Protein AF-A0A7V1JE74-F1 (afdb_monomer)

Secondary structure (DSSP, 8-state):
-EEETTT--EESS--SB-TTT--BT-EEEP-SSSS-TTS--------------TTTGGGSPP--EE--S-HHHHHHTTSSEETT-EEEEEE-TTSSHHHHHHHHHHHHHHTT--EEEEESSS-HHHHHHHHHHTT---TTEEEEE--BHHHHHHHHHHH--SEEEEE-GGG-B-TT--SPTT-HHHHHHHHHHHHHHHHHTT-EEEEEEEPPTT--SSSGGGTTTTSSEEEEEEE-SSTT-EEEEEEEESSS--

Mean predicted aligned error: 12.61 Å

Sequence (254 aa):
MYKCNNCGAISIKWVGKCPECLNYNTMGEIAGEEELSNVIKFKRKSPDISPVTIADSKDLNPLSRIKTGIKEFDLSVGSGLVKGQSVLIGGEPGVGKSTLMLQIADRVAACGLKILYISTEESLVQIILRAKRLNLSSKTLFFQSLNEINEILYFIENGGYDFIIIDSIQRITVSGSESAYGSVNRLREIAHEITSACIKKNCGAFFVCHVNKEGGIAGPKTLEHIVDTVLYFDSGKRDSYRILRCYKNRFGST

Radius of gyration: 26.36 Å; Cα contacts (8 Å, |Δi|>4): 451; chains: 1; bounding box: 46×70×69 Å

Solvent-accessible surface area (backbone atoms only — not comparable to full-atom values): 14609 Å² total; per-residue (Å²): 80,26,33,25,79,83,78,63,55,76,35,88,62,90,54,70,47,42,91,86,78,67,44,66,80,37,59,42,79,48,82,87,82,85,86,77,84,78,72,77,80,74,76,71,76,67,79,83,78,73,88,78,51,84,89,70,42,81,82,61,77,76,86,66,62,47,69,47,83,45,67,71,57,21,48,50,52,32,66,13,48,47,72,36,41,33,36,36,42,24,27,50,78,87,64,43,66,70,60,53,49,54,52,50,46,32,35,38,13,64,74,74,36,36,31,40,42,33,23,36,79,52,54,54,68,59,53,51,53,52,39,54,74,69,65,59,78,36,90,37,50,43,78,44,56,54,36,46,49,70,63,53,48,48,47,60,75,71,59,75,37,43,31,39,34,33,44,35,57,69,54,56,42,64,90,94,59,92,69,70,87,56,40,49,68,56,53,38,52,54,52,49,52,54,50,53,54,24,44,79,59,51,11,17,42,36,37,32,33,51,42,56,98,77,83,64,69,60,34,45,76,69,41,53,83,78,37,46,28,32,34,38,39,41,71,40,101,51,95,87,46,72,44,80,42,49,74,38,37,77,67,37,75,100

pLDDT: mean 83.41, std 15.87, range [35.94, 98.56]

Structure (mmCIF, N/CA/C/O backbone):
data_AF-A0A7V1JE74-F1
#
_entry.id   AF-A0A7V1JE74-F1
#
loop_
_atom_site.group_PDB
_atom_site.id
_atom_site.type_symbol
_atom_site.label_atom_id
_atom_site.label_alt_id
_atom_site.label_comp_id
_atom_site.label_asym_id
_atom_site.label_entity_id
_atom_site.label_seq_id
_atom_site.pdbx_PDB_ins_code
_atom_site.Cartn_x
_atom_site.Cartn_y
_atom_site.Cartn_z
_atom_site.occupancy
_atom_site.B_iso_or_equiv
_atom_site.auth_seq_id
_atom_site.auth_comp_id
_atom_site.auth_asym_id
_atom_site.auth_atom_id
_atom_site.pdbx_PDB_model_num
ATOM 1 N N . MET A 1 1 ? 0.831 33.578 45.270 1.00 75.38 1 MET A N 1
ATOM 2 C CA . MET A 1 1 ? 1.301 34.114 43.963 1.00 75.38 1 MET A CA 1
ATOM 3 C C . MET A 1 1 ? 0.809 35.552 43.877 1.00 75.38 1 MET A C 1
ATOM 5 O O . MET A 1 1 ? -0.280 35.808 44.369 1.00 75.38 1 MET A O 1
ATOM 9 N N . TYR A 1 2 ? 1.574 36.495 43.331 1.00 79.12 2 TYR A N 1
ATOM 10 C CA . TYR A 1 2 ? 1.216 37.919 43.353 1.00 79.12 2 TYR A CA 1
ATOM 11 C C . TYR A 1 2 ? 0.811 38.393 41.965 1.00 79.12 2 TYR A C 1
ATOM 13 O O . TYR A 1 2 ? 1.528 38.117 41.007 1.00 79.12 2 TYR A O 1
ATOM 21 N N . LYS A 1 3 ? -0.297 39.125 41.854 1.00 82.94 3 LYS A N 1
ATOM 22 C CA . LYS A 1 3 ? -0.755 39.718 40.595 1.00 82.94 3 LYS A CA 1
ATOM 23 C C . LYS A 1 3 ? -0.820 41.229 40.708 1.00 82.94 3 LYS A C 1
ATOM 25 O O . LYS A 1 3 ? -1.285 41.773 41.705 1.00 82.94 3 LYS A O 1
ATOM 30 N N . CYS A 1 4 ? -0.352 41.913 39.672 1.00 80.31 4 CYS A N 1
ATOM 31 C CA . CYS A 1 4 ? -0.518 43.351 39.562 1.00 80.31 4 CYS A CA 1
ATOM 32 C C . CYS A 1 4 ? -1.993 43.675 39.295 1.00 80.31 4 CYS A C 1
ATOM 34 O O . CYS A 1 4 ? -2.527 43.286 38.257 1.00 80.31 4 CYS A O 1
ATOM 36 N N . ASN A 1 5 ? -2.629 44.450 40.171 1.00 81.75 5 ASN A N 1
ATOM 37 C CA . ASN A 1 5 ? -4.014 44.898 39.992 1.00 81.75 5 ASN A CA 1
ATOM 38 C C . ASN A 1 5 ? -4.192 45.839 38.788 1.00 81.75 5 ASN A C 1
ATOM 40 O O . ASN A 1 5 ? -5.308 46.017 38.318 1.00 81.75 5 ASN A O 1
ATOM 44 N N . ASN A 1 6 ? -3.105 46.433 38.281 1.00 79.88 6 ASN A N 1
ATOM 45 C CA . ASN A 1 6 ? -3.165 47.396 37.182 1.00 79.88 6 ASN A CA 1
ATOM 46 C C . ASN A 1 6 ? -2.982 46.765 35.792 1.00 79.88 6 ASN A C 1
ATOM 48 O O . ASN A 1 6 ? -3.624 47.189 34.842 1.00 79.88 6 ASN A O 1
ATOM 52 N N . CYS A 1 7 ? -2.088 45.780 35.651 1.00 79.75 7 CYS A N 1
ATOM 53 C CA . CYS A 1 7 ? -1.781 45.167 34.346 1.00 79.75 7 CYS A CA 1
ATOM 54 C C . CYS A 1 7 ? -1.960 43.646 34.298 1.00 79.75 7 CYS A C 1
ATOM 56 O O . CYS A 1 7 ? -1.874 43.053 33.231 1.00 79.75 7 CYS A O 1
ATOM 58 N N . GLY A 1 8 ? -2.213 42.996 35.435 1.00 76.19 8 GLY A N 1
ATOM 59 C CA . GLY A 1 8 ? -2.418 41.552 35.498 1.00 76.19 8 GLY A CA 1
ATOM 60 C C . GLY A 1 8 ? -1.146 40.700 35.499 1.00 76.19 8 GLY A C 1
ATOM 61 O O . GLY A 1 8 ? -1.276 39.481 35.587 1.00 76.19 8 GLY A O 1
ATOM 62 N N . ALA A 1 9 ? 0.045 41.310 35.468 1.00 77.75 9 ALA A N 1
ATOM 63 C CA . ALA A 1 9 ? 1.338 40.629 35.570 1.00 77.75 9 ALA A CA 1
ATOM 64 C C . ALA A 1 9 ? 1.422 39.735 36.813 1.00 77.75 9 ALA A C 1
ATOM 66 O O . ALA A 1 9 ? 1.046 40.175 37.903 1.00 77.75 9 ALA A O 1
ATOM 67 N N . ILE A 1 10 ? 1.953 38.516 36.676 1.00 80.50 10 ILE A N 1
ATOM 68 C CA . ILE A 1 10 ? 2.029 37.535 37.765 1.00 80.50 10 ILE A CA 1
ATOM 69 C C . ILE A 1 10 ? 3.488 37.303 38.183 1.00 80.50 10 ILE A C 1
ATOM 71 O O . ILE A 1 10 ? 4.347 37.036 37.349 1.00 80.50 10 ILE A O 1
ATOM 75 N N . SER A 1 11 ? 3.762 37.359 39.488 1.00 73.31 11 SER A N 1
ATOM 76 C CA . SER A 1 11 ? 5.065 37.059 40.089 1.00 73.31 11 SER A CA 1
ATOM 77 C C . SER A 1 11 ? 4.938 36.010 41.193 1.00 73.31 11 SER A C 1
ATOM 79 O O . SER A 1 11 ? 3.983 35.993 41.970 1.00 73.31 11 SER A O 1
ATOM 81 N N . ILE A 1 12 ? 5.933 35.130 41.294 1.00 77.94 12 ILE A N 1
ATOM 82 C CA . ILE A 1 12 ? 5.983 34.067 42.310 1.00 77.94 12 ILE A CA 1
ATOM 83 C C . ILE A 1 12 ? 6.434 34.628 43.673 1.00 77.94 12 ILE A C 1
ATOM 85 O O . ILE A 1 12 ? 6.079 34.081 44.712 1.00 77.94 12 ILE A O 1
ATOM 89 N N . LYS A 1 13 ? 7.161 35.753 43.683 1.00 75.75 13 LYS A N 1
ATOM 90 C CA . LYS A 1 13 ? 7.622 36.453 44.894 1.00 75.75 13 LYS A CA 1
ATOM 91 C C . LYS A 1 13 ? 7.108 37.891 44.912 1.00 75.75 13 LYS A C 1
ATOM 93 O O . LYS A 1 13 ? 6.943 38.497 43.850 1.00 75.75 13 LYS A O 1
ATOM 98 N N . TRP A 1 14 ? 6.858 38.434 46.101 1.00 75.12 14 TRP A N 1
ATOM 99 C CA . TRP A 1 14 ? 6.391 39.810 46.233 1.00 75.12 14 TRP A CA 1
ATOM 100 C C . TRP A 1 14 ? 7.482 40.782 45.784 1.00 75.12 14 TRP A C 1
ATOM 102 O O . TRP A 1 14 ? 8.651 40.629 46.138 1.00 75.12 14 TRP A O 1
ATOM 112 N N . VAL A 1 15 ? 7.087 41.782 45.003 1.00 77.38 15 VAL A N 1
ATOM 113 C CA . VAL A 1 15 ? 7.958 42.859 44.531 1.00 77.38 15 VAL A CA 1
ATOM 114 C C . VAL A 1 15 ? 7.218 44.182 44.704 1.00 77.38 15 VAL A C 1
ATOM 116 O O . VAL A 1 15 ? 6.063 44.304 44.303 1.00 77.38 15 VAL A O 1
ATOM 119 N N . GLY A 1 16 ? 7.869 45.183 45.303 1.00 76.19 16 GLY A N 1
ATOM 120 C CA . GLY A 1 16 ? 7.234 46.476 45.606 1.00 76.19 16 GLY A CA 1
ATOM 121 C C . GLY A 1 16 ? 6.875 47.320 44.374 1.00 76.19 16 GLY A C 1
ATOM 122 O O . GLY A 1 16 ? 6.061 48.239 44.466 1.00 76.19 16 GLY A O 1
ATOM 123 N N . LYS A 1 17 ? 7.451 46.992 43.209 1.00 83.25 17 LYS A N 1
ATOM 124 C CA . LYS A 1 17 ? 7.195 47.624 41.909 1.00 83.25 17 LYS A CA 1
ATOM 125 C C . LYS A 1 17 ? 6.901 46.545 40.871 1.00 83.25 17 LYS A C 1
ATOM 127 O O . LYS A 1 17 ? 7.670 45.593 40.749 1.00 83.25 17 LYS A O 1
ATOM 132 N N . CYS A 1 18 ? 5.814 46.698 40.117 1.00 80.38 18 CYS A N 1
ATOM 133 C CA . CYS A 1 18 ? 5.500 45.774 39.030 1.00 80.38 18 CYS A CA 1
ATOM 134 C C . CYS A 1 18 ? 6.553 45.898 37.906 1.00 80.38 18 CYS A C 1
ATOM 136 O O . CYS A 1 18 ? 6.802 47.018 37.454 1.00 80.38 18 CYS A O 1
ATOM 138 N N . PRO A 1 19 ? 7.161 44.795 37.427 1.00 76.19 19 PRO A N 1
ATOM 139 C CA . PRO A 1 19 ? 8.175 44.848 36.371 1.00 76.19 19 PRO A CA 1
ATOM 140 C C . PRO A 1 19 ? 7.603 45.221 34.996 1.00 76.19 19 PRO A C 1
ATOM 142 O O . PRO A 1 19 ? 8.355 45.667 34.138 1.00 76.19 19 PRO A O 1
ATOM 145 N N . GLU A 1 20 ? 6.292 45.063 34.792 1.00 80.88 20 GLU A N 1
ATOM 146 C CA . GLU A 1 20 ? 5.651 45.229 33.482 1.00 80.88 20 GLU A CA 1
ATOM 147 C C . GLU A 1 20 ? 5.018 46.619 33.315 1.00 80.88 20 GLU A C 1
ATOM 149 O O . GLU A 1 20 ? 5.237 47.283 32.308 1.00 80.88 20 GLU A O 1
ATOM 154 N N . CYS A 1 21 ? 4.300 47.119 34.330 1.00 83.44 21 CYS A N 1
ATOM 155 C CA . CYS A 1 21 ? 3.686 48.455 34.285 1.00 83.44 21 CYS A CA 1
ATOM 156 C C . CYS A 1 21 ? 4.417 49.523 35.111 1.00 83.44 21 CYS A C 1
ATOM 158 O O . CYS A 1 21 ? 3.976 50.667 35.148 1.00 83.44 21 CYS A O 1
ATOM 160 N N . LEU A 1 22 ? 5.509 49.161 35.795 1.00 81.88 22 LEU A N 1
ATOM 161 C CA . LEU A 1 22 ? 6.374 50.057 36.576 1.00 81.88 22 LEU A CA 1
ATOM 162 C C . LEU A 1 22 ? 5.693 50.813 37.736 1.00 81.88 22 LEU A C 1
ATOM 164 O O . LEU A 1 22 ? 6.335 51.653 38.366 1.00 81.88 22 LEU A O 1
ATOM 168 N N . ASN A 1 23 ? 4.446 50.489 38.085 1.00 78.31 23 ASN A N 1
ATOM 169 C CA . ASN A 1 23 ? 3.740 51.111 39.206 1.00 78.31 23 ASN A CA 1
ATOM 170 C C . ASN A 1 23 ? 4.089 50.458 40.553 1.00 78.31 23 ASN A C 1
ATOM 172 O O . ASN A 1 23 ? 4.204 49.232 40.667 1.00 78.31 23 ASN A O 1
ATOM 176 N N . TYR A 1 24 ? 4.214 51.292 41.585 1.00 80.62 24 TYR A N 1
ATOM 177 C CA . TYR A 1 24 ? 4.486 50.881 42.966 1.00 80.62 24 TYR A CA 1
ATOM 178 C C . TYR A 1 24 ? 3.204 50.441 43.685 1.00 80.62 24 TYR A C 1
ATOM 180 O O . TYR A 1 24 ? 2.124 50.934 43.373 1.00 80.62 24 TYR A O 1
ATOM 188 N N . ASN A 1 25 ? 3.321 49.521 44.649 1.00 74.62 25 ASN A N 1
ATOM 189 C CA . ASN A 1 25 ? 2.222 49.058 45.519 1.00 74.62 25 ASN A CA 1
ATOM 190 C C . ASN A 1 25 ? 0.990 48.482 44.790 1.00 74.62 25 ASN A C 1
ATOM 192 O O . ASN A 1 25 ? -0.109 48.459 45.336 1.00 74.62 25 ASN A O 1
ATOM 196 N N . THR A 1 26 ? 1.158 47.989 43.562 1.00 79.12 26 THR A N 1
ATOM 197 C CA . THR A 1 26 ? 0.059 47.404 42.771 1.00 79.12 26 THR A CA 1
ATOM 198 C C . THR A 1 26 ? -0.014 45.878 42.850 1.00 79.12 26 THR A C 1
ATOM 200 O O . THR A 1 26 ? -0.938 45.293 42.290 1.00 79.12 26 THR A O 1
ATOM 203 N N . MET A 1 27 ? 0.947 45.220 43.508 1.00 79.62 27 MET A N 1
ATOM 204 C CA . MET A 1 27 ? 1.026 43.759 43.601 1.00 79.62 27 MET A CA 1
ATOM 205 C C . MET A 1 27 ? 0.177 43.244 44.769 1.00 79.62 27 MET A C 1
ATOM 207 O O . MET A 1 27 ? 0.583 43.360 45.925 1.00 79.62 27 MET A O 1
ATOM 211 N N . GLY A 1 28 ? -0.984 42.669 44.454 1.00 78.06 28 GLY A N 1
ATOM 212 C CA . GLY A 1 28 ? -1.860 41.987 45.405 1.00 78.06 28 GLY A CA 1
ATOM 213 C C . GLY A 1 28 ? -1.558 40.491 45.475 1.00 78.06 28 GLY A C 1
ATOM 214 O O . GLY A 1 28 ? -1.177 39.874 44.478 1.00 78.06 28 GLY A O 1
ATOM 215 N N . GLU A 1 29 ? -1.701 39.898 46.656 1.00 76.94 29 GLU A N 1
ATOM 216 C CA . GLU A 1 29 ? -1.578 38.453 46.842 1.00 76.94 29 GLU A CA 1
ATOM 217 C C . GLU A 1 29 ? -2.860 37.755 46.384 1.00 76.94 29 GLU A C 1
ATOM 219 O O . GLU A 1 29 ? -3.954 38.106 46.818 1.00 76.94 29 GLU A O 1
ATOM 224 N N . ILE A 1 30 ? -2.729 36.774 45.492 1.00 74.06 30 ILE A N 1
ATOM 225 C CA . ILE A 1 30 ? -3.837 35.895 45.133 1.00 74.06 30 ILE A CA 1
ATOM 226 C C . ILE A 1 30 ? -3.732 34.653 46.014 1.00 74.06 30 ILE A C 1
ATOM 228 O O . ILE A 1 30 ? -2.757 33.895 45.905 1.00 74.06 30 ILE A O 1
ATOM 232 N N . ALA A 1 31 ? -4.742 34.455 46.863 1.00 56.12 31 ALA A N 1
ATOM 233 C CA . ALA A 1 31 ? -4.992 33.185 47.526 1.00 56.12 31 ALA A CA 1
ATOM 234 C C . ALA A 1 31 ? -5.375 32.159 46.451 1.00 56.12 31 ALA A C 1
ATOM 236 O O . ALA A 1 31 ? -6.363 32.321 45.734 1.00 56.12 31 ALA A O 1
ATOM 237 N N . GLY A 1 32 ? -4.533 31.144 46.273 1.00 56.09 32 GLY A N 1
ATOM 238 C CA . GLY A 1 32 ? -4.855 30.033 45.393 1.00 56.09 32 GLY A CA 1
ATOM 239 C C . GLY A 1 32 ? -5.961 29.209 46.031 1.00 56.09 32 GLY A C 1
ATOM 240 O O . GLY A 1 32 ? -5.741 28.702 47.121 1.00 56.09 32 GLY A O 1
ATOM 241 N N . GLU A 1 33 ? -7.118 29.121 45.370 1.00 48.78 33 GLU A N 1
ATOM 242 C CA . GLU A 1 33 ? -7.747 27.833 45.019 1.00 48.78 33 GLU A CA 1
ATOM 243 C C . GLU A 1 33 ? -9.107 27.941 44.300 1.00 48.78 33 GLU A C 1
ATOM 245 O O . GLU A 1 33 ? -9.520 26.948 43.713 1.00 48.78 33 GLU A O 1
ATOM 250 N N . GLU A 1 34 ? -9.778 29.097 44.198 1.00 41.56 34 GLU A N 1
ATOM 251 C CA . GLU A 1 34 ? -11.206 29.063 43.792 1.00 41.56 34 GLU A CA 1
ATOM 252 C C . GLU A 1 34 ? -11.612 29.657 42.426 1.00 41.56 34 GLU A C 1
ATOM 254 O O . GLU A 1 34 ? -12.758 29.484 42.019 1.00 41.56 34 GLU A O 1
ATOM 259 N N . GLU A 1 35 ? -10.714 30.235 41.617 1.00 36.88 35 GLU A N 1
ATOM 260 C CA . GLU A 1 35 ? -11.121 30.879 40.343 1.00 36.88 35 GLU A CA 1
ATOM 261 C C . GLU A 1 35 ? -10.448 30.330 39.071 1.00 36.88 35 GLU A C 1
ATOM 263 O O . GLU A 1 35 ? -10.089 31.070 38.156 1.00 36.88 35 GLU A O 1
ATOM 268 N N . LEU A 1 36 ? -10.312 29.005 38.958 1.00 37.56 36 LEU A N 1
ATOM 269 C CA . LEU A 1 36 ? -9.934 28.338 37.695 1.00 37.56 36 LEU A CA 1
ATOM 270 C C . LEU A 1 36 ? -11.075 27.538 37.044 1.00 37.56 36 LEU A C 1
ATOM 272 O O . LEU A 1 36 ? -10.845 26.722 36.151 1.00 37.56 36 LEU A O 1
ATOM 276 N N . SER A 1 37 ? -12.324 27.781 37.440 1.00 37.25 37 SER A N 1
ATOM 277 C CA . SER A 1 37 ? -13.481 27.023 36.945 1.00 37.25 37 SER A CA 1
ATOM 278 C C . SER A 1 37 ? -14.042 27.484 35.588 1.00 37.25 37 SER A C 1
ATOM 280 O O . SER A 1 3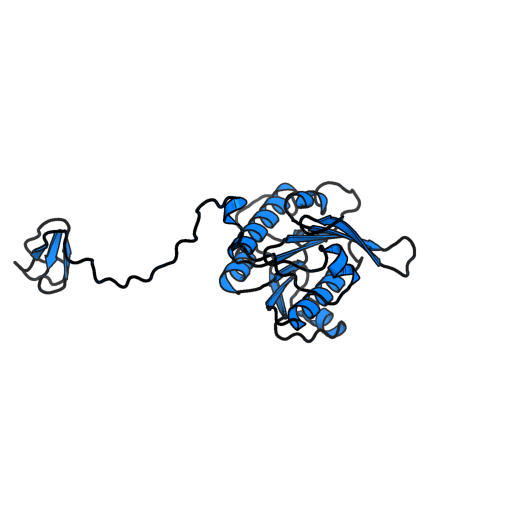7 ? -14.859 26.759 35.025 1.00 37.25 37 SER A O 1
ATOM 282 N N . ASN A 1 38 ? -13.566 28.588 34.992 1.00 36.31 38 ASN A N 1
ATOM 283 C CA . ASN A 1 38 ? -14.126 29.124 33.735 1.00 36.31 38 ASN A CA 1
ATOM 284 C C . ASN A 1 38 ? -13.163 29.226 32.538 1.00 36.31 38 ASN A C 1
ATOM 286 O O . ASN A 1 38 ? -13.491 29.854 31.529 1.00 36.31 38 ASN A O 1
ATOM 290 N N . VAL A 1 39 ? -12.016 28.540 32.563 1.00 41.16 39 VAL A N 1
ATOM 291 C CA . VAL A 1 39 ? -11.240 28.333 31.329 1.00 41.16 39 VAL A CA 1
ATOM 292 C C . VAL A 1 39 ? -11.879 27.193 30.541 1.00 41.16 39 VAL A C 1
ATOM 294 O O . VAL A 1 39 ? -11.699 26.023 30.862 1.00 41.16 39 VAL A O 1
ATOM 297 N N . ILE A 1 40 ? -12.683 27.576 29.546 1.00 40.50 40 ILE A N 1
ATOM 298 C CA . ILE A 1 40 ? -13.094 26.825 28.350 1.00 40.50 40 ILE A CA 1
ATOM 299 C C . ILE A 1 40 ? -12.663 25.349 28.402 1.00 40.50 40 ILE A C 1
ATOM 301 O O . ILE A 1 40 ? -11.591 24.969 27.926 1.00 40.50 40 ILE A O 1
ATOM 305 N N . LYS A 1 41 ? -13.528 24.494 28.962 1.00 35.94 41 LYS A N 1
ATOM 306 C CA . LYS A 1 41 ? -13.410 23.037 28.846 1.00 35.94 41 LYS A CA 1
ATOM 307 C C . LYS A 1 41 ? -13.675 22.636 27.394 1.00 35.94 41 LYS A C 1
ATOM 309 O O . LYS A 1 41 ? -14.723 22.079 27.074 1.00 35.94 41 LYS A O 1
ATOM 314 N N . PHE A 1 42 ? -12.704 22.847 26.509 1.00 39.56 42 PHE A N 1
ATOM 315 C CA . PHE A 1 42 ? -12.549 21.946 25.377 1.00 39.56 42 PHE A CA 1
ATOM 316 C C . PHE A 1 42 ? -12.229 20.579 25.980 1.00 39.56 42 PHE A C 1
ATOM 318 O O . PHE A 1 42 ? -11.082 20.281 26.305 1.00 39.56 42 PHE A O 1
ATOM 325 N N . LYS A 1 43 ? -13.266 19.752 26.174 1.00 39.44 43 LYS A N 1
ATOM 326 C CA . LYS A 1 43 ? -13.115 18.307 26.349 1.00 39.44 43 LYS A CA 1
ATOM 327 C C . LYS A 1 43 ? -12.381 17.795 25.109 1.00 39.44 43 LYS A C 1
ATOM 329 O O . LYS A 1 43 ? -13.003 17.364 24.143 1.00 39.44 43 LYS A O 1
ATOM 334 N N . ARG A 1 44 ? -11.048 17.826 25.121 1.00 43.72 44 ARG A N 1
ATOM 335 C CA . ARG A 1 44 ? -10.272 16.858 24.357 1.00 43.72 44 ARG A CA 1
ATOM 336 C C . ARG A 1 44 ? -10.713 15.519 24.932 1.00 43.72 44 ARG A C 1
ATOM 338 O O . ARG A 1 44 ? -10.362 15.211 26.066 1.00 43.72 44 ARG A O 1
ATOM 345 N N . LYS A 1 45 ? -11.573 14.786 24.214 1.00 44.97 45 LYS A N 1
ATOM 346 C CA . LYS A 1 45 ? -11.772 13.360 24.482 1.00 44.97 45 LYS A CA 1
ATOM 347 C C . LYS A 1 45 ? -10.372 12.765 24.399 1.00 44.97 45 LYS A C 1
ATOM 349 O O . LYS A 1 45 ? -9.833 12.629 23.304 1.00 44.97 45 LYS A O 1
ATOM 354 N N . SER A 1 46 ? -9.749 12.513 25.545 1.00 55.81 46 SER A N 1
ATOM 355 C CA . SER A 1 46 ? -8.632 11.587 25.591 1.00 55.81 46 SER A CA 1
ATOM 356 C C . SER A 1 46 ? -9.132 10.301 24.934 1.00 55.81 46 SER A C 1
ATOM 358 O O . SER A 1 46 ? -10.271 9.909 25.219 1.00 55.81 46 SER A O 1
ATOM 360 N N . PRO A 1 47 ? -8.366 9.696 24.010 1.00 59.47 47 PRO A N 1
ATOM 361 C CA . PRO A 1 47 ? -8.741 8.397 23.479 1.00 59.47 47 PRO A CA 1
ATOM 362 C C . PRO A 1 47 ? -8.996 7.471 24.668 1.00 59.47 47 PRO A C 1
ATOM 364 O O . PRO A 1 47 ? -8.221 7.466 25.626 1.00 59.47 47 PRO A O 1
ATOM 367 N N . ASP A 1 48 ? -10.134 6.786 24.648 1.00 67.12 48 ASP A N 1
ATOM 368 C CA . ASP A 1 48 ? -10.469 5.820 25.682 1.00 67.12 48 ASP A CA 1
ATOM 369 C C . ASP A 1 48 ? -9.476 4.659 25.556 1.00 67.12 48 ASP A C 1
ATOM 371 O O . ASP A 1 48 ? -9.500 3.911 24.582 1.00 67.12 48 ASP A O 1
ATOM 375 N N . ILE A 1 49 ? -8.517 4.607 26.479 1.00 75.56 49 ILE A N 1
ATOM 376 C CA . ILE A 1 49 ? -7.466 3.583 26.542 1.00 75.56 49 ILE A CA 1
ATOM 377 C C . ILE A 1 49 ? -7.857 2.439 27.482 1.00 75.56 49 ILE A C 1
ATOM 379 O O . ILE A 1 49 ? -7.002 1.632 27.852 1.00 75.56 49 ILE A O 1
ATOM 383 N N . SER A 1 50 ? -9.118 2.388 27.921 1.00 82.50 50 SER A N 1
ATOM 384 C CA . SER A 1 50 ? -9.583 1.302 28.771 1.00 82.50 50 SER A CA 1
ATOM 385 C C . SER A 1 50 ? -9.529 -0.029 28.006 1.00 82.50 50 SER A C 1
ATOM 387 O O . SER A 1 50 ? -9.927 -0.106 26.840 1.00 82.50 50 SER A O 1
ATOM 389 N N . PRO A 1 51 ? -8.981 -1.094 28.619 1.00 82.12 51 PRO A N 1
ATOM 390 C CA . PRO A 1 51 ? -9.001 -2.411 28.006 1.00 82.12 51 PRO A CA 1
ATOM 391 C C . PRO A 1 51 ? -10.450 -2.901 27.899 1.00 82.12 51 PRO A C 1
ATOM 393 O O . PRO A 1 51 ? -11.225 -2.775 28.844 1.00 82.12 51 PRO A O 1
ATOM 396 N N . VAL A 1 52 ? -10.801 -3.493 26.757 1.00 85.69 52 VAL A N 1
ATOM 397 C CA . VAL A 1 52 ? -12.136 -4.051 26.495 1.00 85.69 52 VAL A CA 1
ATOM 398 C C . VAL A 1 52 ? -12.058 -5.574 26.539 1.00 85.69 52 VAL A C 1
ATOM 400 O O . VAL A 1 52 ? -11.150 -6.173 25.957 1.00 85.69 52 VAL A O 1
ATOM 403 N N . THR A 1 53 ? -13.007 -6.217 27.221 1.00 87.81 53 THR A N 1
ATOM 404 C CA . THR A 1 53 ? -13.128 -7.680 27.211 1.00 87.81 53 THR A CA 1
ATOM 405 C C . THR A 1 53 ? -13.991 -8.148 26.038 1.00 87.81 53 THR A C 1
ATOM 407 O O . THR A 1 53 ? -14.791 -7.392 25.492 1.00 87.81 53 THR A O 1
ATOM 410 N N . ILE A 1 54 ? -13.887 -9.426 25.659 1.00 84.44 54 ILE A N 1
ATOM 411 C CA . ILE A 1 54 ? -14.789 -10.010 24.649 1.00 84.44 54 ILE A CA 1
ATOM 412 C C . ILE A 1 54 ? -16.258 -9.936 25.106 1.00 84.44 54 ILE A C 1
ATOM 414 O O . ILE A 1 54 ? -17.148 -9.815 24.272 1.00 84.44 54 ILE A O 1
ATOM 418 N N . ALA A 1 55 ? -16.532 -9.988 26.413 1.00 85.25 55 ALA A N 1
ATOM 419 C CA . ALA A 1 55 ? -17.896 -9.889 26.930 1.00 85.25 55 ALA A CA 1
ATOM 420 C C . ALA A 1 55 ? -18.502 -8.488 26.714 1.00 85.25 55 ALA A C 1
ATOM 422 O O . ALA A 1 55 ? -19.701 -8.377 26.444 1.00 85.25 55 ALA A O 1
ATOM 423 N N . ASP A 1 56 ? -17.657 -7.455 26.757 1.00 81.81 56 ASP A N 1
ATOM 424 C CA . ASP A 1 56 ? -18.034 -6.041 26.645 1.00 81.81 56 ASP A CA 1
ATOM 425 C C . ASP A 1 56 ? -17.887 -5.492 25.212 1.00 81.81 56 ASP A C 1
ATOM 427 O O . ASP A 1 56 ? -18.147 -4.321 24.955 1.00 81.81 56 ASP A O 1
ATOM 431 N N . SER A 1 57 ? -17.493 -6.328 24.242 1.00 77.81 57 SER A N 1
ATOM 432 C CA . SER A 1 57 ? -17.231 -5.909 22.856 1.00 77.81 57 SER A CA 1
ATOM 433 C C . SER A 1 57 ? -18.479 -5.805 21.973 1.00 77.81 57 SER A C 1
ATOM 435 O O . SER A 1 57 ? -18.359 -5.531 20.779 1.00 77.81 57 SER A O 1
ATOM 437 N N . LYS A 1 58 ? -19.680 -6.008 22.531 1.00 70.75 58 LYS A N 1
ATOM 438 C CA . LYS A 1 58 ? -20.952 -6.033 21.782 1.00 70.75 58 LYS A CA 1
ATOM 439 C C . LYS A 1 58 ? -21.248 -4.733 21.029 1.00 70.75 58 LYS A C 1
ATOM 441 O O . LYS A 1 58 ? -21.929 -4.781 20.009 1.00 70.75 58 LYS A O 1
ATOM 446 N N . ASP A 1 59 ? -20.701 -3.615 21.499 1.00 69.88 59 ASP A N 1
ATOM 447 C CA . ASP A 1 59 ? -20.861 -2.295 20.883 1.00 69.88 59 ASP A CA 1
ATOM 448 C C . ASP A 1 59 ? -19.755 -1.961 19.860 1.00 69.88 59 ASP A C 1
ATOM 450 O O . ASP A 1 59 ? -19.785 -0.902 19.225 1.00 69.88 59 ASP A O 1
ATOM 454 N N . LEU A 1 60 ? -18.764 -2.845 19.665 1.00 71.50 60 LEU A N 1
ATOM 455 C CA . LEU A 1 60 ? -17.742 -2.663 18.635 1.00 71.50 60 LEU A CA 1
ATOM 456 C C . LEU A 1 60 ? -18.312 -3.035 17.264 1.00 71.50 60 LEU A C 1
ATOM 458 O O . LEU A 1 60 ? -18.658 -4.185 16.994 1.00 71.50 60 LEU A O 1
ATOM 462 N N . ASN A 1 61 ? -18.368 -2.052 16.366 1.00 69.25 61 ASN A N 1
ATOM 463 C CA . ASN A 1 61 ? -18.823 -2.289 15.003 1.00 69.25 61 ASN A CA 1
ATOM 464 C C . ASN A 1 61 ? -17.863 -3.228 14.251 1.00 69.25 61 ASN A C 1
ATOM 466 O O . ASN A 1 61 ? -16.643 -3.040 14.316 1.00 69.25 61 ASN A O 1
ATOM 470 N N . PRO A 1 62 ? -18.391 -4.196 13.479 1.00 70.19 62 PRO A N 1
ATOM 471 C CA . PRO A 1 62 ? -17.568 -5.030 12.619 1.00 70.19 62 PRO A CA 1
ATOM 472 C C . PRO A 1 62 ? -16.808 -4.173 11.600 1.00 70.19 62 PRO A C 1
ATOM 474 O O . PRO A 1 62 ? -17.289 -3.132 11.145 1.00 70.19 62 PRO A O 1
ATOM 477 N N . LEU A 1 63 ? -15.610 -4.631 11.227 1.00 77.94 63 LEU A N 1
ATOM 478 C CA . LEU A 1 63 ? -14.755 -3.946 10.258 1.00 77.94 63 LEU A CA 1
ATOM 479 C C . LEU A 1 63 ? -15.504 -3.746 8.932 1.00 77.94 63 LEU A C 1
ATOM 481 O O . LEU A 1 63 ? -15.840 -4.711 8.242 1.00 77.94 63 LEU A O 1
ATOM 485 N N . SER A 1 64 ? -15.744 -2.487 8.564 1.00 84.94 64 SER A N 1
ATOM 486 C CA . SER A 1 64 ? -16.348 -2.144 7.277 1.00 84.94 64 SER A CA 1
ATOM 487 C C . SER A 1 64 ? -15.355 -2.405 6.147 1.00 84.94 64 SER A C 1
ATOM 489 O O . SER A 1 64 ? -14.231 -1.895 6.170 1.00 84.94 64 SER A O 1
ATOM 491 N N . ARG A 1 65 ? -15.770 -3.211 5.162 1.00 90.56 65 ARG A N 1
ATOM 492 C CA . ARG A 1 65 ? -14.948 -3.568 4.000 1.00 90.56 65 ARG A CA 1
ATOM 493 C C . ARG A 1 65 ? -15.290 -2.704 2.798 1.00 90.56 65 ARG A C 1
ATOM 495 O O . ARG A 1 65 ? -16.440 -2.618 2.376 1.00 90.56 65 ARG A O 1
ATOM 502 N N . ILE A 1 66 ? -14.254 -2.142 2.200 1.00 92.19 66 ILE A N 1
ATOM 503 C CA . ILE A 1 66 ? -14.295 -1.307 1.010 1.00 92.19 66 ILE A CA 1
ATOM 504 C C . ILE A 1 66 ? -13.993 -2.196 -0.193 1.00 92.19 66 ILE A C 1
ATOM 506 O O . ILE A 1 66 ? -12.900 -2.749 -0.324 1.00 92.19 66 ILE A O 1
ATOM 510 N N . LYS A 1 67 ? -14.978 -2.351 -1.075 1.00 93.38 67 LYS A N 1
ATOM 511 C CA . LYS A 1 67 ? -14.814 -3.082 -2.333 1.00 93.38 67 LYS A CA 1
ATOM 512 C C . LYS A 1 67 ? -14.114 -2.193 -3.347 1.00 93.38 67 LYS A C 1
ATOM 514 O O . LYS A 1 67 ? -14.563 -1.082 -3.598 1.00 93.38 67 LYS A O 1
ATOM 519 N N . THR A 1 68 ? -13.050 -2.700 -3.957 1.00 91.88 68 THR A N 1
ATOM 520 C CA . THR A 1 68 ? -12.373 -2.009 -5.061 1.00 91.88 68 THR A CA 1
ATOM 521 C C . THR A 1 68 ? -13.091 -2.228 -6.392 1.00 91.88 68 THR A C 1
ATOM 523 O O . THR A 1 68 ? -12.837 -1.528 -7.363 1.00 91.88 68 THR A O 1
ATOM 526 N N . GLY A 1 69 ? -13.972 -3.229 -6.485 1.00 89.31 69 GLY A N 1
ATOM 527 C CA . GLY A 1 69 ? -14.618 -3.594 -7.748 1.00 89.31 69 GLY A CA 1
ATOM 528 C C . GLY A 1 69 ? -13.709 -4.376 -8.702 1.00 89.31 69 GLY A C 1
ATOM 529 O O . GLY A 1 69 ? -14.157 -4.776 -9.774 1.00 89.31 69 GLY A O 1
ATOM 530 N N . ILE A 1 70 ? -12.461 -4.651 -8.308 1.00 92.12 70 ILE A N 1
ATOM 531 C CA . ILE A 1 70 ? -11.595 -5.643 -8.945 1.00 92.12 70 ILE A CA 1
ATOM 532 C C . ILE A 1 70 ? -11.756 -6.932 -8.143 1.00 92.12 70 ILE A C 1
ATOM 534 O O . ILE A 1 70 ? -11.172 -7.087 -7.071 1.00 92.12 70 ILE A O 1
ATOM 538 N N . LYS A 1 71 ? -12.584 -7.852 -8.644 1.00 92.75 71 LYS A N 1
ATOM 539 C CA . LYS A 1 71 ? -13.022 -9.048 -7.907 1.00 92.75 71 LYS A CA 1
ATOM 540 C C . LYS A 1 71 ? -11.850 -9.872 -7.368 1.00 92.75 71 LYS A C 1
ATOM 542 O O . LYS A 1 71 ? -11.848 -10.256 -6.204 1.00 92.75 71 LYS A O 1
ATOM 547 N N . GLU A 1 72 ? -10.854 -10.134 -8.203 1.00 91.31 72 GLU A N 1
ATOM 548 C CA . GLU A 1 72 ? -9.688 -10.958 -7.880 1.00 91.31 72 GLU A CA 1
ATOM 549 C C . GLU A 1 72 ? -8.803 -10.293 -6.819 1.00 91.31 72 GLU A C 1
ATOM 551 O O . GLU A 1 72 ? -8.275 -10.961 -5.927 1.00 91.31 72 GLU A O 1
ATOM 556 N N . PHE A 1 73 ? -8.681 -8.966 -6.875 1.00 94.31 73 PHE A N 1
ATOM 557 C CA . PHE A 1 73 ? -7.968 -8.201 -5.862 1.00 94.31 73 PHE A CA 1
ATOM 558 C C . PHE A 1 73 ? -8.739 -8.185 -4.541 1.00 94.31 73 PHE A C 1
ATOM 560 O O . PHE A 1 73 ? -8.157 -8.502 -3.508 1.00 94.31 73 PHE A O 1
ATOM 567 N N . ASP A 1 74 ? -10.048 -7.905 -4.575 1.00 94.25 74 ASP A N 1
ATOM 568 C CA . ASP A 1 74 ? -10.907 -7.921 -3.389 1.00 94.25 74 ASP A CA 1
ATOM 569 C C . ASP A 1 74 ? -10.810 -9.269 -2.668 1.00 94.25 74 ASP A C 1
ATOM 571 O O . ASP A 1 74 ? -10.633 -9.292 -1.453 1.00 94.25 74 ASP A O 1
ATOM 575 N N . LEU A 1 75 ? -10.860 -10.389 -3.398 1.00 92.00 75 LEU A N 1
ATOM 576 C CA . LEU A 1 75 ? -10.657 -11.729 -2.837 1.00 92.00 75 LEU A CA 1
ATOM 577 C C . LEU A 1 75 ? -9.285 -11.864 -2.160 1.00 92.00 75 LEU A C 1
ATOM 579 O O . LEU A 1 75 ? -9.213 -12.332 -1.025 1.00 92.00 75 LEU A O 1
ATOM 583 N N . SER A 1 76 ? -8.226 -11.388 -2.817 1.00 92.25 76 SER A N 1
ATOM 584 C CA . SER A 1 76 ? -6.847 -11.474 -2.317 1.00 92.25 76 SER A CA 1
ATOM 585 C C . SER A 1 76 ? -6.623 -10.708 -1.006 1.00 92.25 76 SER A C 1
ATOM 587 O O . SER A 1 76 ? -5.789 -11.108 -0.201 1.00 92.25 76 SER A O 1
ATOM 589 N N . VAL A 1 77 ? -7.381 -9.635 -0.757 1.00 92.12 77 VAL A N 1
ATOM 590 C CA . VAL A 1 77 ? -7.296 -8.816 0.471 1.00 92.12 77 VAL A CA 1
ATOM 591 C C . VAL A 1 77 ? -8.377 -9.151 1.507 1.00 92.12 77 VAL A C 1
ATOM 593 O O . VAL A 1 77 ? -8.646 -8.371 2.413 1.00 92.12 77 VAL A O 1
ATOM 596 N N . GLY A 1 78 ? -9.008 -10.327 1.409 1.00 89.50 78 GLY A N 1
ATOM 597 C CA . GLY A 1 78 ? -10.005 -10.782 2.386 1.00 89.50 78 GLY A CA 1
ATOM 598 C C . GLY A 1 78 ? -11.419 -10.289 2.086 1.00 89.50 78 GLY A C 1
ATOM 599 O O . GLY A 1 78 ? -12.184 -9.957 2.985 1.00 89.50 78 GLY A O 1
ATOM 600 N N . SER A 1 79 ? -11.791 -10.263 0.808 1.00 91.19 79 SER A N 1
ATOM 601 C CA . SER A 1 79 ? -13.069 -9.745 0.306 1.00 91.19 79 SER A CA 1
ATOM 602 C C . SER A 1 79 ? -13.252 -8.230 0.476 1.00 91.19 79 SER A C 1
ATOM 604 O O . SER A 1 79 ? -14.379 -7.769 0.663 1.00 91.19 79 SER A O 1
ATOM 606 N N . GLY A 1 80 ? -12.184 -7.446 0.351 1.00 92.69 80 GLY A N 1
ATOM 607 C CA . GLY A 1 80 ? -12.216 -5.979 0.355 1.00 92.69 80 GLY A CA 1
ATOM 608 C C . GLY A 1 80 ? -11.323 -5.356 1.424 1.00 92.69 80 GLY A C 1
ATOM 609 O O . GLY A 1 80 ? -10.964 -6.000 2.408 1.00 92.69 80 GLY A O 1
ATOM 610 N N . LEU A 1 81 ? -10.974 -4.090 1.209 1.00 93.75 81 LEU A N 1
ATOM 611 C CA . LEU A 1 81 ? -10.026 -3.343 2.023 1.00 93.75 81 LEU A CA 1
ATOM 612 C C . LEU A 1 81 ? -10.641 -2.890 3.349 1.00 93.75 81 LEU A C 1
ATOM 614 O O . LEU A 1 81 ? -11.802 -2.501 3.404 1.00 93.75 81 LEU A O 1
ATOM 618 N N . VAL A 1 82 ? -9.841 -2.869 4.405 1.00 91.94 82 VAL A N 1
ATOM 619 C CA . VAL A 1 82 ? -10.196 -2.340 5.723 1.00 91.94 82 VAL A CA 1
ATOM 620 C C . VAL A 1 82 ? -9.367 -1.081 5.996 1.00 91.94 82 VAL A C 1
ATOM 622 O O . VAL A 1 82 ? -8.192 -1.019 5.640 1.00 91.94 82 VAL A O 1
ATOM 625 N N . LYS A 1 83 ? -9.957 -0.052 6.617 1.00 88.00 83 LYS A N 1
ATOM 626 C CA . LYS A 1 83 ? -9.192 1.137 7.038 1.00 88.00 83 LYS A CA 1
ATOM 627 C C . LYS A 1 83 ? -8.147 0.763 8.092 1.00 88.00 83 LYS A C 1
ATOM 629 O O . LYS A 1 83 ? -8.384 -0.120 8.910 1.00 88.00 83 LYS A O 1
ATOM 634 N N . GLY A 1 84 ? -6.985 1.410 8.054 1.00 88.62 84 GLY A N 1
ATOM 635 C CA . GLY A 1 84 ? -5.879 1.091 8.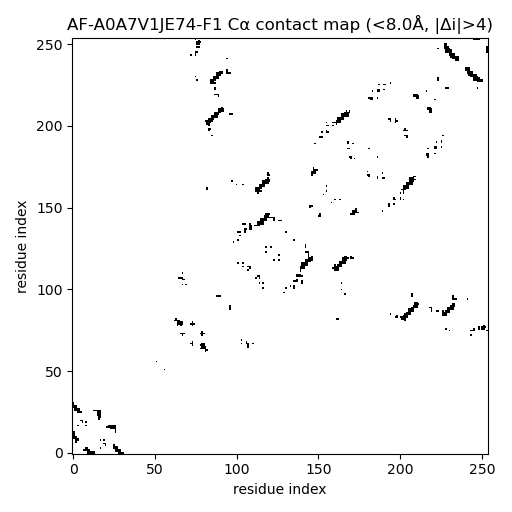964 1.00 88.62 84 GLY A CA 1
ATOM 636 C C . GLY A 1 84 ? -5.059 -0.143 8.575 1.00 88.62 84 GLY A C 1
ATOM 637 O O . GLY A 1 84 ? -4.014 -0.372 9.175 1.00 88.62 84 GLY A O 1
ATOM 638 N N . GLN A 1 85 ? -5.488 -0.930 7.580 1.00 93.25 85 GLN A N 1
ATOM 639 C CA . GLN A 1 85 ? -4.738 -2.112 7.160 1.00 93.25 85 GLN A CA 1
ATOM 640 C C . GLN A 1 85 ? -3.491 -1.735 6.355 1.00 93.25 85 GLN A C 1
ATOM 642 O O . GLN A 1 85 ? -3.486 -0.765 5.591 1.00 93.25 85 GLN A O 1
ATOM 647 N N . SER A 1 86 ? -2.473 -2.583 6.435 1.00 95.75 86 SER A N 1
ATOM 648 C CA . SER A 1 86 ? -1.266 -2.483 5.618 1.00 95.75 86 SER A CA 1
ATOM 649 C C . SER A 1 86 ? -1.161 -3.642 4.619 1.00 95.75 86 SER A C 1
ATOM 651 O O . SER A 1 86 ? -1.352 -4.811 4.966 1.00 95.75 86 SER A O 1
ATOM 653 N N . VAL A 1 87 ? -0.860 -3.329 3.358 1.00 96.12 87 VAL A N 1
ATOM 654 C CA . VAL A 1 87 ? -0.769 -4.297 2.256 1.00 96.12 87 VAL A CA 1
ATOM 655 C C . VAL A 1 87 ? 0.564 -4.135 1.532 1.00 96.12 87 VAL A C 1
ATOM 657 O O . VAL A 1 87 ? 0.903 -3.052 1.065 1.00 96.12 87 VAL A O 1
ATOM 660 N N . LEU A 1 88 ? 1.313 -5.223 1.395 1.00 95.56 88 LEU A N 1
ATOM 661 C CA . LEU A 1 88 ? 2.549 -5.286 0.619 1.00 95.56 88 LEU A CA 1
ATOM 662 C C . LEU A 1 88 ? 2.301 -5.980 -0.714 1.00 95.56 88 LEU A C 1
ATOM 664 O O . LEU A 1 88 ? 1.732 -7.069 -0.744 1.00 95.56 88 LEU A O 1
ATOM 668 N N . ILE A 1 89 ? 2.787 -5.388 -1.801 1.00 94.50 89 ILE A N 1
ATOM 669 C CA . ILE A 1 89 ? 2.748 -5.974 -3.139 1.00 94.50 89 ILE A CA 1
ATOM 670 C C . ILE A 1 89 ? 4.175 -6.166 -3.630 1.00 94.50 89 ILE A C 1
ATOM 672 O O . ILE A 1 89 ? 4.868 -5.228 -4.033 1.00 94.50 89 ILE A O 1
ATOM 676 N N . GLY A 1 90 ? 4.606 -7.420 -3.564 1.00 92.31 90 GLY A N 1
ATOM 677 C CA . GLY A 1 90 ? 5.882 -7.902 -4.058 1.00 92.31 90 GLY A CA 1
ATOM 678 C C . GLY A 1 90 ? 5.807 -8.346 -5.513 1.00 92.31 90 GLY A C 1
ATOM 679 O O . GLY A 1 90 ? 4.759 -8.760 -5.998 1.00 92.31 90 GLY A O 1
ATOM 680 N N . GLY A 1 91 ? 6.929 -8.312 -6.221 1.00 89.88 91 GLY A N 1
ATOM 681 C CA . GLY A 1 91 ? 7.055 -8.937 -7.541 1.00 89.88 91 GLY A CA 1
ATOM 682 C C . GLY A 1 91 ? 8.249 -8.412 -8.321 1.00 89.88 91 GLY A C 1
ATOM 683 O O . GLY A 1 91 ? 8.845 -7.392 -7.956 1.00 89.88 91 GLY A O 1
ATOM 684 N N . GLU A 1 92 ? 8.589 -9.077 -9.418 1.00 86.00 92 GLU A N 1
ATOM 685 C CA . GLU A 1 92 ? 9.731 -8.692 -10.248 1.00 86.00 92 GLU A CA 1
ATOM 686 C C . GLU A 1 92 ? 9.568 -7.274 -10.834 1.00 86.00 92 GLU A C 1
ATOM 688 O O . GLU A 1 92 ? 8.442 -6.813 -11.082 1.00 86.00 92 GLU A O 1
ATOM 693 N N . PRO A 1 93 ? 10.661 -6.519 -11.029 1.00 85.44 93 PRO A N 1
ATOM 694 C CA . PRO A 1 93 ? 10.624 -5.282 -11.804 1.00 85.44 93 PRO A CA 1
ATOM 695 C C . PRO A 1 93 ? 9.962 -5.509 -13.172 1.00 85.44 93 PRO A C 1
ATOM 697 O O . PRO A 1 93 ? 10.220 -6.504 -13.838 1.00 85.44 93 PRO A O 1
ATOM 700 N N . GLY A 1 94 ? 9.077 -4.601 -13.589 1.00 86.44 94 GLY A N 1
ATOM 701 C CA . GLY A 1 94 ? 8.399 -4.698 -14.891 1.00 86.44 94 GLY A CA 1
ATO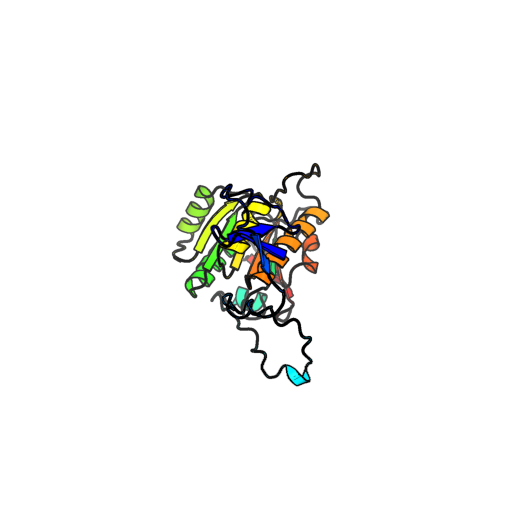M 702 C C . GLY A 1 94 ? 7.176 -5.626 -14.962 1.00 86.44 94 GLY A C 1
ATOM 703 O O . GLY A 1 94 ? 6.453 -5.576 -15.952 1.00 86.44 94 GLY A O 1
ATOM 704 N N . VAL A 1 95 ? 6.848 -6.394 -13.912 1.00 88.75 95 VAL A N 1
ATOM 705 C CA . VAL A 1 95 ? 5.659 -7.283 -13.915 1.00 88.75 95 VAL A CA 1
ATOM 706 C C . VAL A 1 95 ? 4.317 -6.531 -13.992 1.00 88.75 95 VAL A C 1
ATOM 708 O O . VAL A 1 95 ? 3.311 -7.096 -14.418 1.00 88.75 95 VAL A O 1
ATOM 711 N N . GLY A 1 96 ? 4.310 -5.241 -13.628 1.00 91.75 96 GLY A N 1
ATOM 712 C CA . GLY A 1 96 ? 3.139 -4.358 -13.714 1.00 91.75 96 GLY A CA 1
ATOM 713 C C . GLY A 1 96 ? 2.563 -3.882 -12.375 1.00 91.75 96 GLY A C 1
ATOM 714 O O . GLY A 1 96 ? 1.424 -3.432 -12.351 1.00 91.75 96 GLY A O 1
ATOM 715 N N . LYS A 1 97 ? 3.319 -3.949 -11.269 1.00 93.50 97 LYS A N 1
ATOM 716 C CA . LYS A 1 97 ? 2.851 -3.564 -9.917 1.00 93.50 97 LYS A CA 1
ATOM 717 C C . LYS A 1 97 ? 2.331 -2.129 -9.837 1.00 93.50 97 LYS A C 1
ATOM 719 O O . LYS A 1 97 ? 1.200 -1.927 -9.420 1.00 93.50 97 LYS A O 1
ATOM 724 N N . SER A 1 98 ? 3.110 -1.157 -10.308 1.00 94.75 98 SER A N 1
ATOM 725 C CA . SER A 1 98 ? 2.706 0.255 -10.352 1.00 94.75 98 SER A CA 1
ATOM 726 C C . SER A 1 98 ? 1.439 0.459 -11.184 1.00 94.75 98 SER A C 1
ATOM 728 O O . SER A 1 98 ? 0.547 1.208 -10.810 1.00 94.75 98 SER A O 1
ATOM 730 N N . THR A 1 99 ? 1.317 -0.259 -12.306 1.00 94.69 99 THR A N 1
ATOM 731 C CA . THR A 1 99 ? 0.125 -0.200 -13.164 1.00 94.69 99 THR A CA 1
ATOM 732 C C . THR A 1 99 ? -1.106 -0.742 -12.441 1.00 94.69 99 THR A C 1
ATOM 734 O O . THR A 1 99 ? -2.141 -0.081 -12.434 1.00 94.69 99 THR A O 1
ATOM 737 N N . LEU A 1 100 ? -0.982 -1.903 -11.791 1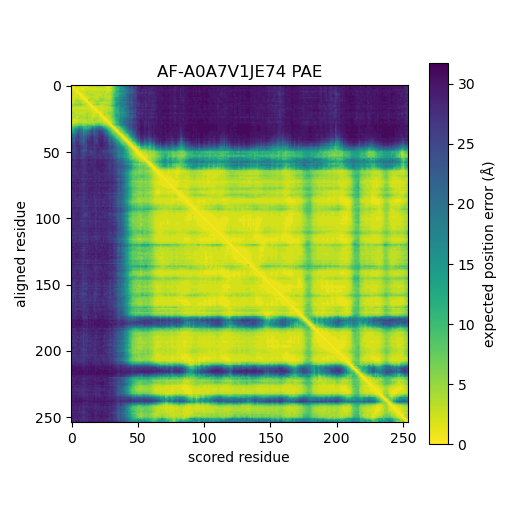.00 95.00 100 LEU A N 1
ATOM 738 C CA . LEU A 1 100 ? -2.039 -2.479 -10.962 1.00 95.00 100 LEU A CA 1
ATOM 739 C C . LEU A 1 100 ? -2.424 -1.519 -9.827 1.00 95.00 100 LEU A C 1
ATOM 741 O O . LEU A 1 100 ? -3.607 -1.284 -9.596 1.00 95.00 100 LEU A O 1
ATOM 745 N N . MET A 1 101 ? -1.437 -0.912 -9.163 1.00 96.56 101 MET A N 1
ATOM 746 C CA . MET A 1 101 ? -1.691 0.014 -8.065 1.00 96.56 101 MET A CA 1
ATOM 747 C C . MET A 1 101 ? -2.374 1.300 -8.494 1.00 96.56 101 MET A C 1
ATOM 749 O O . MET A 1 101 ? -3.284 1.743 -7.804 1.00 96.56 101 MET A O 1
ATOM 753 N N . LEU A 1 102 ? -2.000 1.871 -9.636 1.00 97.38 102 LEU A N 1
ATOM 754 C CA . LEU A 1 102 ? -2.690 3.023 -10.209 1.00 97.38 102 LEU A CA 1
ATOM 755 C C . LEU A 1 102 ? -4.169 2.717 -10.491 1.00 97.38 102 LEU A C 1
ATOM 757 O O . LEU A 1 102 ? -5.038 3.526 -10.169 1.00 97.38 102 LEU A O 1
ATOM 761 N N . GLN A 1 103 ? -4.466 1.535 -11.039 1.00 96.50 103 GLN A N 1
ATOM 762 C CA . GLN A 1 103 ? -5.843 1.101 -11.296 1.00 96.50 103 GLN A CA 1
ATOM 763 C C . GLN A 1 103 ? -6.631 0.880 -10.000 1.00 96.50 103 GLN A C 1
ATOM 765 O O . GLN A 1 103 ? -7.773 1.321 -9.902 1.00 96.50 103 GLN A O 1
ATOM 770 N N . ILE A 1 104 ? -6.031 0.232 -8.996 1.00 96.25 104 ILE A N 1
ATOM 771 C CA . ILE A 1 104 ? -6.656 0.053 -7.678 1.00 96.25 104 ILE A CA 1
ATOM 772 C C . ILE A 1 104 ? -6.920 1.414 -7.026 1.00 96.25 104 ILE A C 1
ATOM 774 O O . ILE A 1 104 ? -8.009 1.629 -6.502 1.00 96.25 104 ILE A O 1
ATOM 778 N N . ALA A 1 105 ? -5.960 2.340 -7.089 1.00 97.31 105 ALA A N 1
ATOM 779 C CA . ALA A 1 105 ? -6.099 3.679 -6.529 1.00 97.31 105 ALA A CA 1
ATOM 780 C C . ALA A 1 105 ? -7.300 4.414 -7.135 1.00 97.31 105 ALA A C 1
ATOM 782 O O . ALA A 1 105 ? -8.162 4.893 -6.409 1.00 97.31 105 ALA A O 1
ATOM 783 N N . ASP A 1 106 ? -7.415 4.452 -8.461 1.00 97.31 106 ASP A N 1
ATOM 784 C CA . ASP A 1 106 ? -8.553 5.099 -9.121 1.00 97.31 106 ASP A CA 1
ATOM 785 C C . ASP A 1 106 ? -9.879 4.425 -8.760 1.00 97.31 106 ASP A C 1
ATOM 787 O O . ASP A 1 106 ? -10.853 5.100 -8.452 1.00 97.31 106 ASP A O 1
ATOM 791 N N . ARG A 1 107 ? -9.918 3.093 -8.679 1.00 95.75 107 ARG A N 1
ATOM 792 C CA . ARG A 1 107 ? -11.135 2.373 -8.287 1.00 95.75 107 ARG A CA 1
ATOM 793 C C . ARG A 1 107 ? -11.585 2.669 -6.860 1.00 95.75 107 ARG A C 1
ATOM 795 O O . ARG A 1 107 ? -12.768 2.893 -6.627 1.00 95.75 107 ARG A O 1
ATOM 802 N N . VAL A 1 108 ? -10.653 2.690 -5.913 1.00 94.81 108 VAL A N 1
ATOM 803 C CA . VAL A 1 108 ? -10.948 3.011 -4.511 1.00 94.81 108 VAL A CA 1
ATOM 804 C C . VAL A 1 108 ? -11.330 4.490 -4.378 1.00 94.81 108 VAL A C 1
ATOM 806 O O . VAL A 1 108 ? -12.249 4.821 -3.629 1.00 94.81 108 VAL A O 1
ATOM 809 N N . ALA A 1 109 ? -10.700 5.377 -5.150 1.00 96.50 109 ALA A N 1
ATOM 810 C CA . ALA A 1 109 ? -11.043 6.793 -5.176 1.00 96.50 109 ALA A CA 1
ATOM 811 C C . ALA A 1 109 ? -12.441 7.030 -5.778 1.00 96.50 109 ALA A C 1
ATOM 813 O O . ALA A 1 109 ? -13.209 7.836 -5.254 1.00 96.50 109 ALA A O 1
ATOM 814 N N . ALA A 1 110 ? -12.832 6.258 -6.795 1.00 93.88 110 ALA A N 1
ATOM 815 C CA . ALA A 1 110 ? -14.180 6.270 -7.363 1.00 93.88 110 ALA A CA 1
ATOM 816 C C . ALA A 1 110 ? -15.271 5.839 -6.362 1.00 93.88 110 ALA A C 1
ATOM 818 O O . ALA A 1 110 ? -16.427 6.228 -6.518 1.00 93.88 110 ALA A O 1
ATOM 819 N N . CYS A 1 111 ? -14.921 5.108 -5.295 1.00 91.06 111 CYS A N 1
ATOM 820 C CA . CYS A 1 111 ? -15.821 4.830 -4.168 1.00 91.06 111 CYS A CA 1
ATOM 821 C C . CYS A 1 111 ? -15.998 6.025 -3.208 1.00 91.06 111 CYS A C 1
ATOM 823 O O . CYS A 1 111 ? -16.640 5.880 -2.169 1.00 91.06 111 CYS A O 1
ATOM 825 N N . GLY A 1 112 ? -15.434 7.194 -3.529 1.00 92.31 112 GLY A N 1
ATOM 826 C CA . GLY A 1 112 ? -15.528 8.417 -2.729 1.00 92.31 112 GLY A CA 1
ATOM 827 C C . GLY A 1 112 ? -14.446 8.555 -1.656 1.00 92.31 112 GLY A C 1
ATOM 828 O O . GLY A 1 112 ? -14.532 9.455 -0.824 1.00 92.31 112 GLY A O 1
ATOM 829 N N . LEU A 1 113 ? -13.436 7.682 -1.664 1.00 95.31 113 LEU A N 1
ATOM 830 C CA . LEU A 1 113 ? -12.337 7.712 -0.701 1.00 95.31 113 LEU A CA 1
ATOM 831 C C . LEU A 1 113 ? -11.196 8.603 -1.187 1.00 95.31 113 LEU A C 1
ATOM 833 O O . LEU A 1 113 ? -10.973 8.766 -2.389 1.00 95.31 113 LEU A O 1
ATOM 837 N N . LYS A 1 114 ? -10.460 9.177 -0.240 1.00 97.44 114 LYS A N 1
ATOM 838 C CA . LYS A 1 114 ? -9.326 10.060 -0.509 1.00 97.44 114 LYS A CA 1
ATOM 839 C C . LYS A 1 114 ? -8.025 9.266 -0.503 1.00 97.44 114 LYS A C 1
ATOM 841 O O . LYS A 1 114 ? -7.681 8.665 0.513 1.00 97.44 114 LYS A O 1
ATOM 846 N N . ILE A 1 115 ? -7.279 9.288 -1.606 1.00 98.06 115 ILE A N 1
ATOM 847 C CA . ILE A 1 115 ? -6.064 8.474 -1.763 1.00 98.06 115 ILE A CA 1
ATOM 848 C C . ILE A 1 115 ? -4.884 9.335 -2.170 1.00 98.06 115 ILE A C 1
ATOM 850 O O . ILE A 1 115 ? -5.017 10.175 -3.056 1.00 98.06 115 ILE A O 1
ATOM 854 N N . LEU A 1 116 ? -3.722 9.083 -1.571 1.00 98.38 116 LEU A N 1
ATOM 855 C CA . LEU A 1 116 ? -2.454 9.657 -2.009 1.00 98.38 116 LEU A CA 1
ATOM 856 C C . LEU A 1 116 ? -1.551 8.575 -2.607 1.00 98.38 116 LEU A C 1
ATOM 858 O O . LEU A 1 116 ? -1.140 7.650 -1.911 1.00 98.38 116 LEU A O 1
ATOM 862 N N . TYR A 1 117 ? -1.218 8.713 -3.887 1.00 98.56 117 TYR A N 1
ATOM 863 C CA . TYR A 1 117 ? -0.209 7.910 -4.565 1.00 98.56 117 TYR A CA 1
ATOM 864 C C . TYR A 1 117 ? 1.139 8.629 -4.514 1.00 98.56 117 TYR A C 1
ATOM 866 O O . TYR A 1 117 ? 1.315 9.678 -5.137 1.00 98.56 117 TYR A O 1
ATOM 874 N N . ILE A 1 118 ? 2.088 8.055 -3.785 1.00 98.25 118 ILE A N 1
ATOM 875 C CA . ILE A 1 118 ? 3.450 8.558 -3.639 1.00 98.25 118 ILE A CA 1
ATOM 876 C C . ILE A 1 118 ? 4.376 7.673 -4.460 1.00 98.25 118 ILE A C 1
ATOM 878 O O . ILE A 1 118 ? 4.510 6.480 -4.194 1.00 98.25 118 ILE A O 1
ATOM 882 N N . SER A 1 119 ? 5.035 8.276 -5.440 1.00 97.00 119 SER A N 1
ATOM 883 C CA . SER A 1 119 ? 6.167 7.660 -6.119 1.00 97.00 119 SER A CA 1
ATOM 884 C C . SER A 1 119 ? 7.471 8.130 -5.498 1.00 97.00 119 SER A C 1
ATOM 886 O O . SER A 1 119 ? 7.638 9.317 -5.225 1.00 97.00 119 SER A O 1
ATOM 888 N N . THR A 1 120 ? 8.412 7.213 -5.341 1.00 93.69 120 THR A N 1
ATOM 889 C CA . THR A 1 120 ? 9.774 7.503 -4.870 1.00 93.69 120 THR A CA 1
ATOM 890 C C . THR A 1 120 ? 10.812 7.385 -5.990 1.00 93.69 120 THR A C 1
ATOM 892 O O . THR A 1 120 ? 11.982 7.723 -5.804 1.00 93.69 120 THR A O 1
ATOM 895 N N . GLU A 1 121 ? 10.423 6.832 -7.143 1.00 87.12 121 GLU A N 1
ATOM 896 C CA . GLU A 1 121 ? 11.325 6.518 -8.258 1.00 87.12 121 GLU A CA 1
ATOM 897 C C . GLU A 1 121 ? 11.046 7.358 -9.504 1.00 87.12 121 GLU A C 1
ATOM 899 O O . GLU A 1 121 ? 11.983 7.777 -10.185 1.00 87.12 121 GLU A O 1
ATOM 904 N N . GLU A 1 122 ? 9.770 7.594 -9.799 1.00 92.12 122 GLU A N 1
ATOM 905 C CA . GLU A 1 122 ? 9.304 8.364 -10.949 1.00 92.12 122 GLU A CA 1
ATOM 906 C C . GLU A 1 122 ? 8.917 9.787 -10.533 1.00 92.12 122 GLU A C 1
ATOM 908 O O . GLU A 1 122 ? 8.325 9.996 -9.474 1.00 92.12 122 GLU A O 1
ATOM 913 N N . SER A 1 123 ? 9.185 10.754 -11.412 1.00 96.44 123 SER A N 1
ATOM 914 C CA . SER A 1 123 ? 8.730 12.137 -11.253 1.00 96.44 123 SER A CA 1
ATOM 915 C C . SER A 1 123 ? 7.206 12.257 -11.356 1.00 96.44 123 SER A C 1
ATOM 917 O O . SER A 1 123 ? 6.542 11.460 -12.025 1.00 96.44 123 SER A O 1
ATOM 919 N N . LEU A 1 124 ? 6.647 13.332 -10.789 1.00 96.88 124 LEU A N 1
ATOM 920 C CA . LEU A 1 124 ? 5.208 13.608 -10.851 1.00 96.88 124 LEU A CA 1
ATOM 921 C C . LEU A 1 124 ? 4.665 13.590 -12.292 1.00 96.88 124 LEU A C 1
ATOM 923 O O . LEU A 1 124 ? 3.617 13.003 -12.555 1.00 96.88 124 LEU A O 1
ATOM 927 N N . VAL A 1 125 ? 5.400 14.169 -13.247 1.00 97.44 125 VAL A N 1
ATOM 928 C CA . VAL A 1 125 ? 5.002 14.200 -14.665 1.00 97.44 125 VAL A CA 1
ATOM 929 C C . VAL A 1 125 ? 4.877 12.788 -15.246 1.00 97.44 125 VAL A C 1
ATOM 931 O O . VAL A 1 125 ? 3.903 12.498 -15.941 1.00 97.44 125 VAL A O 1
ATOM 934 N N . GLN A 1 126 ? 5.823 11.894 -14.946 1.00 96.75 126 GLN A N 1
ATOM 935 C CA . GLN A 1 126 ? 5.810 10.515 -15.445 1.00 96.75 126 GLN A CA 1
ATOM 936 C C . GLN A 1 126 ? 4.601 9.737 -14.918 1.00 96.75 126 GLN A C 1
ATOM 938 O O . GLN A 1 126 ? 3.902 9.088 -15.700 1.00 96.75 126 GLN A O 1
ATOM 943 N N . ILE A 1 127 ? 4.298 9.864 -13.624 1.00 96.38 127 ILE A N 1
ATOM 944 C CA . ILE A 1 127 ? 3.143 9.202 -13.002 1.00 96.38 127 ILE A CA 1
ATOM 945 C C . ILE A 1 127 ? 1.844 9.705 -13.633 1.00 96.38 127 ILE A C 1
ATOM 947 O O . ILE A 1 127 ? 0.996 8.907 -14.028 1.00 96.38 127 ILE A O 1
ATOM 951 N N . ILE A 1 128 ? 1.704 11.025 -13.800 1.00 96.94 128 ILE A N 1
ATOM 952 C CA . ILE A 1 128 ? 0.511 11.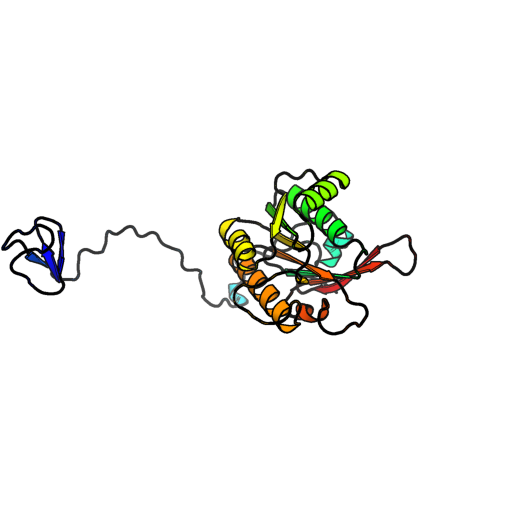631 -14.403 1.00 96.94 128 ILE A CA 1
ATOM 953 C C . ILE A 1 128 ? 0.325 11.173 -15.854 1.00 96.94 128 ILE A C 1
ATOM 955 O O . ILE A 1 128 ? -0.799 10.896 -16.273 1.00 96.94 128 ILE A O 1
ATOM 959 N N . LEU A 1 129 ? 1.400 11.035 -16.635 1.00 96.69 129 LEU A N 1
ATOM 960 C CA . LEU A 1 129 ? 1.313 10.488 -17.992 1.00 96.69 129 LEU A CA 1
ATOM 961 C C . LEU A 1 129 ? 0.833 9.029 -17.992 1.00 96.69 129 LEU A C 1
ATOM 963 O O . LEU A 1 129 ? 0.008 8.660 -18.829 1.00 96.69 129 LEU A O 1
ATOM 967 N N . ARG A 1 130 ? 1.291 8.202 -17.046 1.00 96.25 130 ARG A N 1
ATOM 968 C CA . ARG A 1 130 ? 0.805 6.819 -16.889 1.00 96.25 130 ARG A CA 1
ATOM 969 C C . ARG A 1 130 ? -0.663 6.783 -16.474 1.00 96.25 130 ARG A C 1
ATOM 971 O O . ARG A 1 130 ? -1.436 6.042 -17.076 1.00 96.25 130 ARG A O 1
ATOM 978 N N . ALA A 1 131 ? -1.054 7.622 -15.518 1.00 96.31 131 ALA A N 1
ATOM 979 C CA . ALA A 1 131 ? -2.437 7.778 -15.084 1.00 96.31 131 ALA A CA 1
ATOM 980 C C . ALA A 1 131 ? -3.365 8.142 -16.253 1.00 96.31 131 ALA A C 1
ATOM 982 O O . ALA A 1 131 ? -4.394 7.501 -16.456 1.00 96.31 131 ALA A O 1
ATOM 983 N N . LYS A 1 132 ? -2.953 9.099 -17.094 1.00 96.38 132 LYS A N 1
ATOM 984 C CA . LYS A 1 132 ? -3.689 9.472 -18.310 1.00 96.38 132 LYS A CA 1
ATOM 985 C C . LYS A 1 132 ? -3.799 8.319 -19.305 1.00 96.38 132 LYS A C 1
ATOM 987 O O . LYS A 1 132 ? -4.878 8.079 -19.826 1.00 96.38 132 LYS A O 1
ATOM 992 N N . ARG A 1 133 ? -2.716 7.569 -19.543 1.00 96.81 133 ARG A N 1
ATOM 993 C CA . ARG A 1 133 ? -2.733 6.391 -20.436 1.00 96.81 133 ARG A CA 1
ATOM 994 C C . ARG A 1 133 ? -3.673 5.286 -19.954 1.00 96.81 133 ARG A C 1
ATOM 996 O O . ARG A 1 133 ? -4.196 4.541 -20.774 1.00 96.81 133 ARG A O 1
ATOM 1003 N N . LEU A 1 134 ? -3.867 5.176 -18.641 1.00 96.56 134 LEU A N 1
ATOM 1004 C CA . LEU A 1 134 ? -4.808 4.243 -18.021 1.00 96.56 134 LEU A CA 1
ATOM 1005 C C . LEU A 1 134 ? -6.239 4.800 -17.934 1.00 96.56 134 LEU A C 1
ATOM 1007 O O . LEU A 1 134 ? -7.117 4.092 -17.451 1.00 96.56 134 LEU A O 1
ATOM 1011 N N . ASN A 1 135 ? -6.479 6.026 -18.414 1.00 96.88 135 ASN A N 1
ATOM 1012 C CA . ASN A 1 135 ? -7.758 6.737 -18.336 1.00 96.88 135 ASN A CA 1
ATOM 1013 C C . ASN A 1 135 ? -8.298 6.884 -16.901 1.00 96.88 135 ASN A C 1
ATOM 1015 O O . ASN A 1 135 ? -9.507 6.821 -16.682 1.00 96.88 135 ASN A O 1
ATOM 1019 N N . LEU A 1 136 ? -7.409 7.085 -15.920 1.00 96.50 136 LEU A N 1
ATOM 1020 C CA . LEU A 1 136 ? -7.818 7.366 -14.539 1.00 96.50 136 LEU A CA 1
ATOM 1021 C C . LEU A 1 136 ? -8.496 8.739 -14.479 1.00 96.50 136 LEU A C 1
ATOM 1023 O O . LEU A 1 136 ? -8.047 9.689 -15.126 1.00 96.50 136 LEU A O 1
ATOM 1027 N N . SER A 1 137 ? -9.575 8.848 -13.708 1.00 92.25 137 SER A N 1
ATOM 1028 C CA . SER A 1 137 ? -10.445 10.037 -13.728 1.00 92.25 137 SER A CA 1
ATOM 1029 C C . SER A 1 137 ? -10.946 10.480 -12.354 1.00 92.25 137 SER A C 1
ATOM 1031 O O . SER A 1 137 ? -11.649 11.489 -12.239 1.00 92.25 137 SER A O 1
ATOM 1033 N N . SER A 1 138 ? -10.565 9.767 -11.296 1.00 94.94 138 SER A N 1
ATOM 1034 C CA . SER A 1 138 ? -11.018 10.056 -9.940 1.00 94.94 138 SER A CA 1
ATOM 1035 C C . SER A 1 138 ? -10.483 11.384 -9.410 1.00 94.94 138 SER A C 1
ATOM 1037 O O . SER A 1 138 ? -9.282 11.640 -9.400 1.00 94.94 138 SER A O 1
ATOM 1039 N N . LYS A 1 139 ? -11.390 12.221 -8.893 1.00 94.06 139 LYS A N 1
ATOM 1040 C CA . LYS A 1 139 ? -11.070 13.551 -8.338 1.00 94.06 139 LYS A CA 1
ATOM 1041 C C . LYS A 1 139 ? -10.418 13.501 -6.955 1.00 94.06 139 LYS A C 1
ATOM 1043 O O . LYS A 1 139 ? -9.824 14.483 -6.526 1.00 94.06 139 LYS A O 1
ATOM 1048 N N . THR A 1 140 ? -10.564 12.384 -6.248 1.00 97.06 140 THR A N 1
ATOM 1049 C CA . THR A 1 140 ? -10.026 12.167 -4.897 1.00 97.06 140 THR A CA 1
ATOM 1050 C C . THR A 1 140 ? -8.747 11.324 -4.898 1.00 97.06 140 THR A C 1
ATOM 1052 O O . THR A 1 140 ? -8.290 10.910 -3.831 1.00 97.06 140 THR A O 1
ATOM 1055 N N . LEU A 1 141 ? -8.161 11.091 -6.079 1.00 98.19 141 LEU A N 1
ATOM 1056 C CA . LEU A 1 141 ? -6.846 10.484 -6.247 1.00 98.19 141 LEU A CA 1
ATOM 1057 C C . LEU A 1 141 ? -5.790 11.580 -6.423 1.00 98.19 141 LEU A C 1
ATOM 1059 O O . LEU A 1 141 ? -5.767 12.296 -7.423 1.00 98.19 141 LEU A O 1
ATOM 1063 N N . PHE A 1 142 ? -4.911 11.697 -5.436 1.00 98.31 142 PHE A N 1
ATOM 1064 C CA . PHE A 1 142 ? -3.824 12.665 -5.395 1.00 98.31 142 PHE A CA 1
ATOM 1065 C C . PHE A 1 142 ? -2.505 11.973 -5.726 1.00 98.31 142 PHE A C 1
ATOM 1067 O O . PHE A 1 142 ? -2.309 10.807 -5.387 1.00 98.31 142 PHE A O 1
ATOM 1074 N N . PHE A 1 143 ? -1.591 12.698 -6.361 1.00 98.25 143 PHE A N 1
ATOM 1075 C CA . PHE A 1 143 ? -0.281 12.186 -6.749 1.00 98.25 143 PHE A CA 1
ATOM 1076 C C . PHE A 1 143 ? 0.813 13.061 -6.177 1.00 98.25 143 PHE A C 1
ATOM 1078 O O . PHE A 1 143 ? 0.687 14.286 -6.164 1.00 98.25 143 PHE A O 1
ATOM 1085 N N . GLN A 1 144 ? 1.900 12.428 -5.763 1.00 97.94 144 GLN A N 1
ATOM 1086 C CA . GLN A 1 144 ? 3.087 13.132 -5.338 1.00 97.94 144 GLN A CA 1
ATOM 1087 C C . GLN A 1 144 ? 4.350 12.302 -5.623 1.00 97.94 144 GLN A C 1
ATOM 1089 O O . GLN A 1 144 ? 4.310 11.075 -5.669 1.00 97.94 144 GLN A O 1
ATOM 1094 N N . SER A 1 145 ? 5.472 12.988 -5.831 1.00 97.31 145 SER A N 1
ATOM 1095 C CA . SER A 1 145 ? 6.806 12.403 -5.938 1.00 97.31 145 SER A CA 1
ATOM 1096 C C . SER A 1 145 ? 7.642 12.833 -4.730 1.00 97.31 145 SER A C 1
ATOM 1098 O O . SER A 1 145 ? 8.139 13.955 -4.719 1.00 97.31 145 SER A O 1
ATOM 1100 N N . LEU A 1 146 ? 7.789 11.962 -3.727 1.00 95.19 146 LEU A N 1
ATOM 1101 C CA . LEU A 1 146 ? 8.614 12.199 -2.529 1.00 95.19 146 LEU A CA 1
ATOM 1102 C C . LEU A 1 146 ? 9.494 10.991 -2.297 1.00 95.19 146 LEU A C 1
ATOM 1104 O O . LEU A 1 146 ? 9.082 9.861 -2.547 1.00 95.19 146 LEU A O 1
ATOM 1108 N N . ASN A 1 147 ? 10.670 11.227 -1.742 1.00 93.50 147 ASN A N 1
ATOM 1109 C CA . ASN A 1 147 ? 11.539 10.163 -1.277 1.00 93.50 147 ASN A CA 1
ATOM 1110 C C . ASN A 1 147 ? 11.961 10.335 0.182 1.00 93.50 147 ASN A C 1
ATOM 1112 O O . ASN A 1 147 ? 12.589 9.424 0.686 1.00 93.50 147 ASN A O 1
ATOM 1116 N N . GLU A 1 148 ? 11.617 11.416 0.881 1.00 93.69 148 GLU A N 1
ATOM 1117 C CA . GLU A 1 148 ? 12.018 11.618 2.277 1.00 93.69 148 GLU A CA 1
ATOM 1118 C C . GLU A 1 148 ? 10.897 11.192 3.242 1.00 93.69 148 GLU A C 1
ATOM 1120 O O . GLU A 1 148 ? 9.721 11.513 3.039 1.00 93.69 148 GLU A O 1
ATOM 1125 N N . ILE A 1 149 ? 11.237 10.425 4.284 1.00 94.94 149 ILE A N 1
ATOM 1126 C CA . ILE A 1 149 ? 10.233 9.847 5.189 1.00 94.94 149 ILE A CA 1
ATOM 1127 C C . ILE A 1 149 ? 9.419 10.895 5.958 1.00 94.94 149 ILE A C 1
ATOM 1129 O O . ILE A 1 149 ? 8.208 10.731 6.089 1.00 94.94 149 ILE A O 1
ATOM 1133 N N . ASN A 1 150 ? 10.030 11.975 6.444 1.00 95.31 150 ASN A N 1
ATOM 1134 C CA . ASN A 1 150 ? 9.341 13.000 7.226 1.00 95.31 150 ASN A CA 1
ATOM 1135 C C . ASN A 1 150 ? 8.322 13.748 6.364 1.00 95.31 150 ASN A C 1
ATOM 1137 O O . ASN A 1 150 ? 7.236 14.076 6.840 1.00 95.31 150 ASN A O 1
ATOM 1141 N N . GLU A 1 151 ? 8.625 13.961 5.082 1.00 95.81 151 GLU A N 1
ATOM 1142 C CA . GLU A 1 151 ? 7.659 14.512 4.127 1.00 95.81 151 GLU A CA 1
ATOM 1143 C C . GLU A 1 151 ? 6.461 13.570 3.947 1.00 95.81 151 GLU A C 1
ATOM 1145 O O . GLU A 1 151 ? 5.309 14.005 3.995 1.00 95.81 151 GLU A O 1
ATOM 1150 N N . ILE A 1 152 ? 6.706 12.263 3.801 1.00 96.81 152 ILE A N 1
ATOM 1151 C CA . ILE A 1 152 ? 5.640 11.254 3.697 1.00 96.81 152 ILE A CA 1
ATOM 1152 C C . ILE A 1 152 ? 4.773 11.252 4.965 1.00 96.81 152 ILE A C 1
ATOM 1154 O O . ILE A 1 152 ? 3.542 11.292 4.871 1.00 96.81 152 ILE A O 1
ATOM 1158 N N . LEU A 1 153 ? 5.391 11.257 6.149 1.00 96.88 153 LEU A N 1
ATOM 1159 C CA . LEU A 1 153 ? 4.690 11.305 7.435 1.00 96.88 153 LEU A CA 1
ATOM 1160 C C . LEU A 1 153 ? 3.856 12.578 7.579 1.00 96.88 153 LEU A C 1
ATOM 1162 O O . LEU A 1 153 ? 2.700 12.502 7.995 1.00 96.88 153 LEU A O 1
ATOM 1166 N N . TYR A 1 154 ? 4.378 13.726 7.147 1.00 96.94 154 TYR A N 1
ATOM 1167 C CA . TYR A 1 154 ? 3.630 14.980 7.136 1.00 96.94 154 TYR A CA 1
ATOM 1168 C C . TYR A 1 154 ? 2.323 14.863 6.334 1.00 96.94 154 TYR A C 1
ATOM 1170 O O . TYR A 1 154 ? 1.266 15.299 6.807 1.00 96.94 154 TYR A O 1
ATOM 1178 N N . PHE A 1 155 ? 2.355 14.235 5.153 1.00 97.12 155 PHE A N 1
ATOM 1179 C CA . PHE A 1 155 ? 1.148 14.006 4.352 1.00 97.12 155 PHE A CA 1
ATOM 1180 C C . PHE A 1 155 ? 0.167 13.035 5.016 1.00 97.12 155 PHE A C 1
ATOM 1182 O O . PHE A 1 155 ? -1.043 13.256 4.938 1.00 97.12 155 PHE A O 1
ATOM 1189 N N . ILE A 1 156 ? 0.659 11.989 5.685 1.00 96.38 156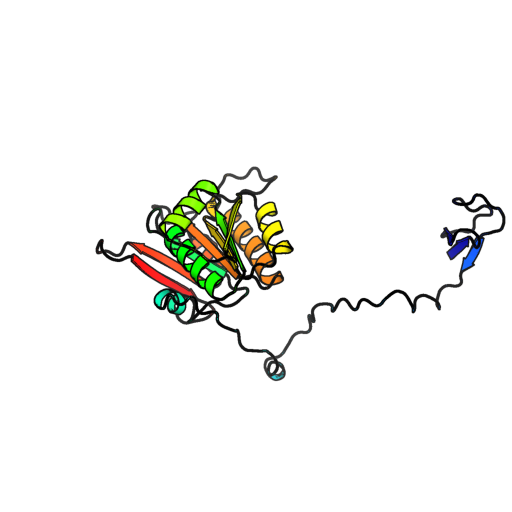 ILE A N 1
ATOM 1190 C CA . ILE A 1 156 ? -0.187 11.047 6.434 1.00 96.38 156 ILE A CA 1
ATOM 1191 C C . ILE A 1 156 ? -0.892 11.767 7.585 1.00 96.38 156 ILE A C 1
ATOM 1193 O O . ILE A 1 156 ? -2.093 11.596 7.796 1.00 96.38 156 ILE A O 1
ATOM 1197 N N . GLU A 1 157 ? -0.163 12.604 8.319 1.00 95.50 157 GLU A N 1
ATOM 1198 C CA . GLU A 1 157 ? -0.672 13.244 9.525 1.00 95.50 157 GLU A CA 1
ATOM 1199 C C . GLU A 1 157 ? -1.653 14.382 9.255 1.00 95.50 157 GLU A C 1
ATOM 1201 O O . GLU A 1 157 ? -2.603 14.548 10.030 1.00 95.50 157 GLU A O 1
ATOM 1206 N N . ASN A 1 158 ? -1.436 15.139 8.177 1.00 95.19 158 ASN A N 1
ATOM 1207 C CA . ASN A 1 158 ? -2.170 16.373 7.885 1.00 95.19 158 ASN A CA 1
ATOM 1208 C C . ASN A 1 158 ? -3.118 16.254 6.685 1.00 95.19 158 ASN A C 1
ATOM 1210 O O . ASN A 1 158 ? -4.009 17.083 6.513 1.00 95.19 158 ASN A O 1
ATOM 1214 N N . GLY A 1 159 ? -2.955 15.230 5.846 1.00 93.00 159 GLY A N 1
ATOM 1215 C CA . GLY A 1 159 ? -3.685 15.115 4.586 1.00 93.00 159 GLY A CA 1
ATOM 1216 C C . GLY A 1 159 ? -5.088 14.520 4.693 1.00 93.00 159 GLY A C 1
ATOM 1217 O O . GLY A 1 159 ? -5.897 14.736 3.787 1.00 93.00 159 GLY A O 1
ATOM 1218 N N . GLY A 1 160 ? -5.401 13.791 5.771 1.00 95.25 160 GLY A N 1
ATOM 1219 C CA . GLY A 1 160 ? -6.714 13.160 5.965 1.00 95.25 160 GLY A CA 1
ATOM 1220 C C . GLY A 1 160 ? -7.070 12.158 4.861 1.00 95.25 160 GLY A C 1
ATOM 1221 O O . GLY A 1 160 ? -8.189 12.180 4.352 1.00 95.25 160 GLY A O 1
ATOM 1222 N N . TYR A 1 161 ? -6.098 11.352 4.429 1.00 97.38 161 TYR A N 1
ATOM 1223 C CA . TYR A 1 161 ? -6.289 10.307 3.422 1.00 97.38 161 TYR A CA 1
ATOM 1224 C C . TYR A 1 161 ? -6.875 9.039 4.051 1.00 97.38 161 TYR A C 1
ATOM 1226 O O . TYR A 1 161 ? -6.548 8.697 5.185 1.00 97.38 161 TYR A O 1
ATOM 1234 N N . ASP A 1 162 ? -7.715 8.329 3.300 1.00 96.88 162 ASP A N 1
ATOM 1235 C CA . ASP A 1 162 ? -8.217 7.007 3.678 1.00 96.88 162 ASP A CA 1
ATOM 1236 C C . ASP A 1 162 ? -7.197 5.912 3.359 1.00 96.88 162 ASP A C 1
ATOM 1238 O O . ASP A 1 162 ? -7.099 4.933 4.098 1.00 96.88 162 ASP A O 1
ATOM 1242 N N . PHE A 1 163 ? -6.445 6.077 2.264 1.00 97.75 163 PHE A N 1
ATOM 1243 C CA . PHE A 1 163 ? -5.344 5.194 1.885 1.00 97.75 163 PHE A CA 1
ATOM 1244 C C . PHE A 1 163 ? -4.158 5.974 1.320 1.00 97.75 163 PHE A C 1
ATOM 1246 O O . PHE A 1 163 ? -4.324 6.964 0.603 1.00 97.75 163 PHE A O 1
ATOM 1253 N N . ILE A 1 164 ? -2.958 5.465 1.570 1.00 98.12 164 ILE A N 1
ATOM 1254 C CA . ILE A 1 164 ? -1.734 5.880 0.888 1.00 98.12 164 ILE A CA 1
ATOM 1255 C C . ILE A 1 164 ? -1.144 4.715 0.097 1.00 98.12 164 ILE A C 1
ATOM 1257 O O . ILE A 1 164 ? -1.262 3.555 0.492 1.00 98.12 164 ILE A O 1
ATOM 1261 N N . ILE A 1 165 ? -0.481 5.026 -1.011 1.00 98.19 165 ILE A N 1
ATOM 1262 C CA . ILE A 1 165 ? 0.275 4.068 -1.815 1.00 98.19 165 ILE A CA 1
ATOM 1263 C C . ILE A 1 165 ? 1.701 4.578 -1.941 1.00 98.19 165 ILE A C 1
ATOM 1265 O O . ILE A 1 165 ? 1.902 5.742 -2.266 1.00 98.19 165 ILE A O 1
ATOM 1269 N N . ILE A 1 166 ? 2.673 3.703 -1.698 1.00 97.50 166 ILE A N 1
ATOM 1270 C CA . ILE A 1 166 ? 4.100 4.004 -1.781 1.00 97.50 166 ILE A CA 1
ATOM 1271 C C . ILE A 1 166 ? 4.731 3.108 -2.842 1.00 97.50 166 ILE A C 1
ATOM 1273 O O . ILE A 1 166 ? 4.833 1.892 -2.658 1.00 97.50 166 ILE A O 1
ATOM 1277 N N . ASP A 1 167 ? 5.158 3.720 -3.942 1.00 95.00 167 ASP A N 1
ATOM 1278 C CA . ASP A 1 167 ? 5.754 3.065 -5.104 1.00 95.00 167 ASP A CA 1
ATOM 1279 C C . ASP A 1 167 ? 7.141 3.656 -5.420 1.00 95.00 167 ASP A C 1
ATOM 1281 O O . ASP A 1 167 ? 7.267 4.646 -6.133 1.00 95.00 167 ASP A O 1
ATOM 1285 N N . SER A 1 168 ? 8.231 3.152 -4.851 1.00 91.81 168 SER A N 1
ATOM 1286 C CA . SER A 1 168 ? 8.396 1.932 -4.057 1.00 91.81 168 SER A CA 1
ATOM 1287 C C . SER A 1 168 ? 9.050 2.238 -2.708 1.00 91.81 168 SER A C 1
ATOM 1289 O O . SER A 1 168 ? 9.739 3.238 -2.522 1.00 91.81 168 SER A O 1
ATOM 1291 N N . ILE A 1 169 ? 8.873 1.364 -1.719 1.00 91.06 169 ILE A N 1
ATOM 1292 C CA . ILE A 1 169 ? 9.429 1.619 -0.380 1.00 91.06 169 ILE A CA 1
ATOM 1293 C C . ILE A 1 169 ? 10.972 1.649 -0.368 1.00 91.06 169 ILE A C 1
ATOM 1295 O O . ILE A 1 169 ? 11.578 2.282 0.494 1.00 91.06 169 ILE A O 1
ATOM 1299 N N . GLN A 1 170 ? 11.628 1.000 -1.338 1.00 86.44 170 GLN A N 1
ATOM 1300 C CA . GLN A 1 170 ? 13.085 0.853 -1.386 1.00 86.44 170 GLN A CA 1
ATOM 1301 C C . GLN A 1 170 ? 13.858 2.164 -1.492 1.00 86.44 170 GLN A C 1
ATOM 1303 O O . GLN A 1 170 ? 15.018 2.223 -1.083 1.00 86.44 170 GLN A O 1
ATOM 1308 N N . ARG A 1 171 ? 13.244 3.187 -2.088 1.00 88.50 171 ARG A N 1
ATOM 1309 C CA . ARG A 1 171 ? 13.898 4.465 -2.384 1.00 88.50 171 ARG A CA 1
ATOM 1310 C C . ARG A 1 171 ? 13.606 5.556 -1.363 1.00 88.50 171 ARG A C 1
ATOM 1312 O O . ARG A 1 171 ? 14.041 6.685 -1.572 1.00 88.50 171 ARG A O 1
ATOM 1319 N N . ILE A 1 172 ? 12.918 5.227 -0.272 1.00 90.94 172 ILE A N 1
ATOM 1320 C CA . ILE A 1 172 ? 12.711 6.174 0.818 1.00 90.94 172 ILE A CA 1
ATOM 1321 C C . ILE A 1 172 ? 14.035 6.409 1.554 1.00 90.94 172 ILE A C 1
ATOM 1323 O O . ILE A 1 172 ? 14.749 5.477 1.926 1.00 90.94 172 ILE A O 1
ATOM 1327 N N . THR A 1 173 ? 14.349 7.678 1.754 1.00 88.94 173 THR A N 1
ATOM 1328 C CA . THR A 1 173 ? 15.507 8.210 2.453 1.00 88.94 173 THR A CA 1
ATOM 1329 C C . THR A 1 173 ? 15.078 8.737 3.814 1.00 88.94 173 THR A C 1
ATOM 1331 O O . THR A 1 173 ? 13.911 9.060 4.057 1.00 88.94 173 THR A O 1
ATOM 1334 N N . VAL A 1 174 ? 16.042 8.806 4.725 1.00 87.50 174 VAL A N 1
ATOM 1335 C CA . VAL A 1 174 ? 15.827 9.361 6.054 1.00 87.50 174 VAL A CA 1
ATOM 1336 C C . VAL A 1 174 ? 17.004 10.258 6.388 1.00 87.50 174 VAL A C 1
ATOM 1338 O O . VAL A 1 174 ? 18.161 9.822 6.376 1.00 87.50 174 VAL A O 1
ATOM 1341 N N . SER A 1 175 ? 16.694 11.517 6.662 1.00 80.44 175 SER A N 1
ATOM 1342 C CA . SER A 1 175 ? 17.679 12.545 6.983 1.00 80.44 175 SER A CA 1
ATOM 1343 C C . SER A 1 175 ? 18.489 12.189 8.240 1.00 80.44 175 SER A C 1
ATOM 1345 O O . SER A 1 175 ? 17.938 11.713 9.230 1.00 80.44 175 SER A O 1
ATOM 1347 N N . GLY A 1 176 ? 19.807 12.422 8.216 1.00 69.69 176 GLY A N 1
ATOM 1348 C CA . GLY A 1 176 ? 20.683 12.239 9.386 1.00 69.69 176 GLY A CA 1
ATOM 1349 C C . GLY A 1 176 ? 21.198 10.816 9.642 1.00 69.69 176 GLY A C 1
ATOM 1350 O O . GLY A 1 176 ? 21.760 10.568 10.704 1.00 69.69 176 GLY A O 1
ATOM 1351 N N . SER A 1 177 ? 21.042 9.882 8.696 1.00 59.66 177 SER A N 1
ATOM 1352 C CA . SER A 1 177 ? 21.627 8.532 8.790 1.00 59.66 177 SER A CA 1
ATOM 1353 C C . SER A 1 177 ? 22.658 8.271 7.685 1.00 59.66 177 SER A C 1
ATOM 1355 O O . SER A 1 177 ? 22.329 8.378 6.509 1.00 59.66 177 SER A O 1
ATOM 1357 N N . GLU A 1 178 ? 23.889 7.897 8.060 1.00 53.69 178 GLU A N 1
ATOM 1358 C CA . GLU A 1 178 ? 25.004 7.563 7.143 1.00 53.69 178 GLU A CA 1
ATOM 1359 C C . GLU A 1 178 ? 24.939 6.128 6.574 1.00 53.69 178 GLU A C 1
ATOM 1361 O O . GLU A 1 178 ? 25.826 5.689 5.842 1.00 53.69 178 GLU A O 1
ATOM 1366 N N . SER A 1 179 ? 23.904 5.352 6.906 1.00 52.88 179 SER A N 1
ATOM 1367 C CA . SER A 1 179 ? 23.782 3.961 6.461 1.00 52.88 179 SER A CA 1
ATOM 1368 C C . SER A 1 179 ? 23.452 3.851 4.970 1.00 52.88 179 SER A C 1
ATOM 1370 O O . SER A 1 179 ? 22.603 4.586 4.464 1.00 52.88 179 SER A O 1
ATOM 1372 N N . ALA A 1 180 ? 24.050 2.869 4.289 1.00 55.44 180 ALA A N 1
ATOM 1373 C CA . ALA A 1 180 ? 23.811 2.597 2.874 1.00 55.44 180 ALA A CA 1
ATOM 1374 C C . ALA A 1 180 ? 22.317 2.377 2.547 1.00 55.44 180 ALA A C 1
ATOM 1376 O O . ALA A 1 180 ? 21.595 1.680 3.271 1.00 55.44 180 ALA A O 1
ATOM 1377 N N . TYR A 1 181 ? 21.879 2.952 1.421 1.00 58.53 181 TYR A N 1
ATOM 1378 C CA . TYR A 1 181 ? 20.541 2.788 0.852 1.00 58.53 181 TYR A CA 1
ATOM 1379 C C . TYR A 1 181 ? 20.128 1.308 0.780 1.00 58.53 181 TYR A C 1
ATOM 1381 O O . TYR A 1 181 ? 20.898 0.461 0.331 1.00 58.53 181 TYR A O 1
ATOM 1389 N N . GLY A 1 182 ? 18.892 1.000 1.186 1.00 57.75 182 GLY A N 1
ATOM 1390 C CA . GLY A 1 182 ? 18.304 -0.329 0.989 1.00 57.75 182 GLY A CA 1
ATOM 1391 C C . GLY A 1 182 ? 18.737 -1.416 1.978 1.00 57.75 182 GLY A C 1
ATOM 1392 O O . GLY A 1 182 ? 18.512 -2.593 1.701 1.00 57.75 182 GLY A O 1
ATOM 1393 N N . SER A 1 183 ? 19.323 -1.071 3.132 1.00 71.25 183 SER A N 1
ATOM 1394 C CA . SER A 1 183 ? 19.560 -2.074 4.179 1.00 71.25 183 SER A CA 1
ATOM 1395 C C . SER A 1 183 ? 18.236 -2.680 4.684 1.00 71.25 183 SER A C 1
ATOM 1397 O O . SER A 1 183 ? 17.241 -1.978 4.886 1.00 71.25 183 SER A O 1
ATOM 1399 N N . VAL A 1 184 ? 18.219 -4.004 4.903 1.00 75.94 184 VAL A N 1
ATOM 1400 C CA . VAL A 1 184 ? 17.048 -4.777 5.375 1.00 75.94 184 VAL A CA 1
ATOM 1401 C C . VAL A 1 184 ? 16.371 -4.105 6.570 1.00 75.94 184 VAL A C 1
ATOM 1403 O O . VAL A 1 184 ? 15.154 -3.938 6.594 1.00 75.94 184 VAL A O 1
ATOM 1406 N N . ASN A 1 185 ? 17.167 -3.745 7.579 1.00 79.69 185 ASN A N 1
ATOM 1407 C CA . ASN A 1 185 ? 16.659 -3.184 8.827 1.00 79.69 185 ASN A CA 1
ATOM 1408 C C . ASN A 1 185 ? 16.025 -1.813 8.595 1.00 79.69 185 ASN A C 1
ATOM 1410 O O . ASN A 1 185 ? 14.957 -1.545 9.137 1.00 79.69 185 ASN A O 1
ATOM 1414 N N . ARG A 1 186 ? 16.596 -1.002 7.700 1.00 81.06 186 ARG A N 1
ATOM 1415 C CA . ARG A 1 186 ? 16.050 0.316 7.392 1.00 81.06 186 ARG A CA 1
ATOM 1416 C C . ARG A 1 186 ? 14.700 0.242 6.697 1.00 81.06 186 ARG A C 1
ATOM 1418 O O . ARG A 1 186 ? 13.788 0.974 7.062 1.00 81.06 186 ARG A O 1
ATOM 1425 N N . LEU A 1 187 ? 14.534 -0.684 5.753 1.00 86.38 187 LEU A N 1
ATOM 1426 C CA . LEU A 1 187 ? 13.231 -0.907 5.119 1.00 86.38 187 LEU A CA 1
ATOM 1427 C C . LEU A 1 187 ? 12.159 -1.281 6.148 1.00 86.38 187 LEU A C 1
ATOM 1429 O O . LEU A 1 187 ? 11.024 -0.818 6.043 1.00 86.38 187 LEU A O 1
ATOM 1433 N N . ARG A 1 188 ? 12.518 -2.089 7.154 1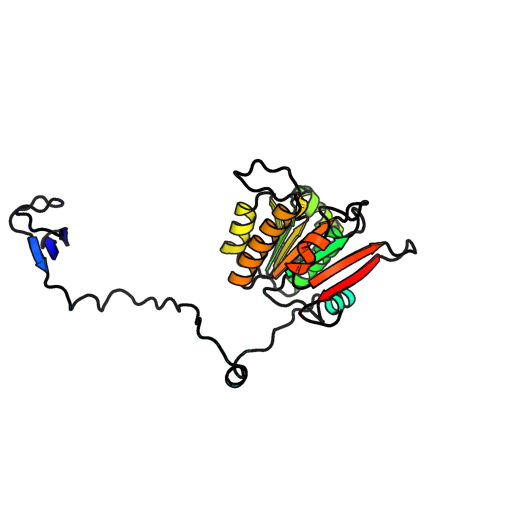.00 88.00 188 ARG A N 1
ATOM 1434 C CA . ARG A 1 188 ? 11.602 -2.449 8.245 1.00 88.00 188 ARG A CA 1
ATOM 1435 C C . ARG A 1 188 ? 11.216 -1.248 9.094 1.00 88.00 188 ARG A C 1
ATOM 1437 O O . ARG A 1 188 ? 10.036 -1.076 9.374 1.00 88.00 188 ARG A O 1
ATOM 1444 N N . GLU A 1 189 ? 12.191 -0.438 9.491 1.00 89.56 189 GLU A N 1
ATOM 1445 C CA . GLU A 1 189 ? 11.953 0.773 10.281 1.00 89.56 189 GLU A CA 1
ATOM 1446 C C . GLU A 1 189 ? 11.013 1.733 9.549 1.00 89.56 189 GLU A C 1
ATOM 1448 O O . GLU A 1 189 ? 9.985 2.116 10.102 1.00 89.56 189 GLU A O 1
ATOM 1453 N N . ILE A 1 190 ? 11.301 2.019 8.275 1.00 92.12 190 ILE A N 1
ATOM 1454 C CA . ILE A 1 190 ? 10.477 2.883 7.419 1.00 92.12 190 ILE A CA 1
ATOM 1455 C C . ILE A 1 190 ? 9.044 2.340 7.318 1.00 92.12 190 ILE A C 1
ATOM 1457 O O . ILE A 1 190 ? 8.078 3.067 7.548 1.00 92.12 190 ILE A O 1
ATOM 1461 N N . ALA A 1 191 ? 8.885 1.046 7.016 1.00 93.25 191 ALA A N 1
ATOM 1462 C CA . ALA A 1 191 ? 7.565 0.423 6.914 1.00 93.25 191 ALA A CA 1
ATOM 1463 C C . ALA A 1 191 ? 6.792 0.489 8.238 1.00 93.25 191 ALA A C 1
ATOM 1465 O O . ALA A 1 191 ? 5.588 0.754 8.241 1.00 93.25 191 ALA A O 1
ATOM 1466 N N . HIS A 1 192 ? 7.474 0.251 9.360 1.00 93.50 192 HIS A N 1
ATOM 1467 C CA . HIS A 1 192 ? 6.882 0.296 10.690 1.00 93.50 192 HIS A CA 1
ATOM 1468 C C . HIS A 1 192 ? 6.421 1.710 11.059 1.00 93.50 192 HIS A C 1
ATOM 1470 O O . HIS A 1 192 ? 5.309 1.880 11.560 1.00 93.50 192 HIS A O 1
ATOM 1476 N N . GLU A 1 193 ? 7.244 2.723 10.800 1.00 94.75 193 GLU A N 1
ATOM 1477 C CA . GLU A 1 193 ? 6.932 4.120 11.100 1.00 94.75 193 GLU A CA 1
ATOM 1478 C C . GLU A 1 193 ? 5.724 4.610 10.293 1.00 94.75 193 GLU A C 1
ATOM 1480 O O . GLU A 1 193 ? 4.757 5.123 10.862 1.00 94.75 193 GLU A O 1
ATOM 1485 N N . ILE A 1 194 ? 5.712 4.328 8.988 1.00 95.88 194 ILE A N 1
ATOM 1486 C CA . ILE A 1 194 ? 4.597 4.665 8.098 1.00 95.88 194 ILE A CA 1
ATOM 1487 C C . ILE A 1 194 ? 3.319 3.937 8.521 1.00 95.88 194 ILE A C 1
ATOM 1489 O O . ILE A 1 194 ? 2.262 4.560 8.631 1.00 95.88 194 ILE A O 1
ATOM 1493 N N . THR A 1 195 ? 3.399 2.632 8.799 1.00 94.75 195 THR A N 1
ATOM 1494 C CA . THR A 1 195 ? 2.236 1.841 9.237 1.00 94.75 195 THR A CA 1
ATOM 1495 C C . THR A 1 195 ? 1.69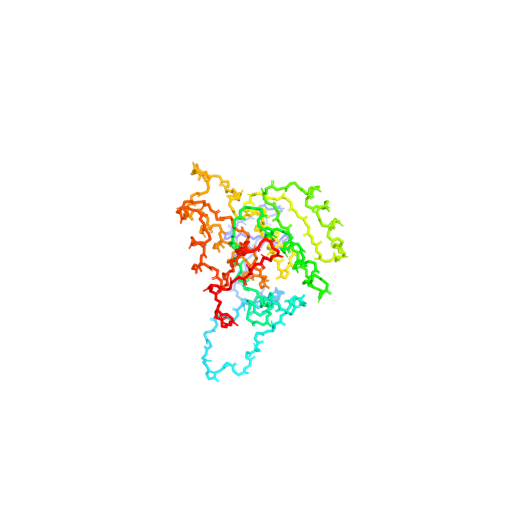4 2.362 10.569 1.00 94.75 195 THR A C 1
ATOM 1497 O O . THR A 1 195 ? 0.486 2.530 10.725 1.00 94.75 195 THR A O 1
ATOM 1500 N N . SER A 1 196 ? 2.574 2.708 11.510 1.00 94.38 196 SER A N 1
ATOM 1501 C CA . SER A 1 196 ? 2.191 3.280 12.806 1.00 94.38 196 SER A CA 1
ATOM 1502 C C . SER A 1 196 ? 1.481 4.627 12.657 1.00 94.38 196 SER A C 1
ATOM 1504 O O . SER A 1 196 ? 0.469 4.869 13.318 1.00 94.38 196 SER A O 1
ATOM 1506 N N . ALA A 1 197 ? 1.981 5.504 11.782 1.00 94.94 197 ALA A N 1
ATOM 1507 C CA . ALA A 1 197 ? 1.338 6.782 11.484 1.00 94.94 197 ALA A CA 1
ATOM 1508 C C . ALA A 1 197 ? -0.041 6.583 10.832 1.00 94.94 197 ALA A C 1
ATOM 1510 O O . ALA A 1 197 ? -1.015 7.232 11.219 1.00 94.94 197 ALA A O 1
ATOM 1511 N N . CYS A 1 198 ? -0.145 5.630 9.905 1.00 95.31 198 CYS A N 1
ATOM 1512 C CA . CYS A 1 198 ? -1.388 5.277 9.227 1.00 95.31 198 CYS A CA 1
ATOM 1513 C C . CYS A 1 198 ? -2.455 4.755 10.202 1.00 95.31 198 CYS A C 1
ATOM 1515 O O . CYS A 1 198 ? -3.572 5.275 10.212 1.00 95.31 198 CYS A O 1
ATOM 1517 N N . ILE A 1 199 ? -2.102 3.823 11.098 1.00 92.06 199 ILE A N 1
ATOM 1518 C CA . ILE A 1 199 ? -3.013 3.292 12.129 1.00 92.06 199 ILE A CA 1
ATOM 1519 C C . ILE A 1 199 ? -3.548 4.419 13.021 1.00 92.06 199 ILE A C 1
ATOM 1521 O O . ILE A 1 199 ? -4.758 4.525 13.218 1.00 92.06 199 ILE A O 1
ATOM 1525 N N . LYS A 1 200 ? -2.675 5.317 13.504 1.00 92.12 200 LYS A N 1
ATOM 1526 C CA . LYS A 1 200 ? -3.077 6.470 14.337 1.00 92.12 200 LYS A CA 1
ATOM 1527 C C . LYS A 1 200 ? -4.083 7.392 13.642 1.00 92.12 200 LYS A C 1
ATOM 1529 O O . LYS A 1 200 ? -4.861 8.064 14.315 1.00 92.12 200 LYS A O 1
ATOM 1534 N N . LYS A 1 201 ? -4.051 7.451 12.309 1.00 93.31 201 LYS A N 1
ATOM 1535 C CA . LYS A 1 201 ? -4.924 8.296 11.484 1.00 93.31 201 LYS A CA 1
ATOM 1536 C C . LYS A 1 201 ? -6.086 7.528 10.851 1.00 93.31 201 LYS A C 1
ATOM 1538 O O . LYS A 1 201 ? -6.845 8.126 10.096 1.00 93.31 201 LYS A O 1
ATOM 1543 N N . ASN A 1 202 ? -6.253 6.241 11.174 1.00 91.81 202 ASN A N 1
ATOM 1544 C CA . ASN A 1 202 ? -7.230 5.350 10.542 1.00 91.81 202 ASN A CA 1
ATOM 1545 C C . ASN A 1 202 ? -7.117 5.334 8.998 1.00 91.81 202 ASN A C 1
ATOM 1547 O O . ASN A 1 202 ? -8.116 5.263 8.283 1.00 91.81 202 ASN A O 1
ATOM 1551 N N . CYS A 1 203 ? -5.883 5.430 8.501 1.00 94.88 203 CYS A N 1
ATOM 1552 C CA . CYS A 1 203 ? -5.506 5.402 7.091 1.00 94.88 203 CYS A CA 1
ATOM 1553 C C . CYS A 1 203 ? -4.912 4.026 6.761 1.00 94.88 203 CYS A C 1
ATOM 1555 O O . CYS A 1 203 ? -4.173 3.472 7.569 1.00 94.88 203 CYS A O 1
ATOM 1557 N N . GLY A 1 204 ? -5.244 3.433 5.615 1.00 95.81 204 GLY A N 1
ATOM 1558 C CA . GLY A 1 204 ? -4.591 2.211 5.138 1.00 95.81 204 GLY A CA 1
ATOM 1559 C C . GLY A 1 204 ? -3.323 2.503 4.330 1.00 95.81 204 GLY A C 1
ATOM 1560 O O . GLY A 1 204 ? -3.208 3.551 3.699 1.00 95.81 204 GLY A O 1
ATOM 1561 N N . ALA A 1 205 ? -2.380 1.565 4.297 1.00 97.19 205 ALA A N 1
ATOM 1562 C CA . ALA A 1 205 ? -1.114 1.726 3.580 1.00 97.19 205 ALA A CA 1
ATOM 1563 C C . ALA A 1 205 ? -0.886 0.609 2.558 1.00 97.19 205 ALA A C 1
ATOM 1565 O O . ALA A 1 205 ? -1.022 -0.571 2.876 1.00 97.19 205 ALA A O 1
ATOM 1566 N N . PHE A 1 206 ? -0.476 0.979 1.348 1.00 97.62 206 PHE A N 1
ATOM 1567 C CA . PHE A 1 206 ? 0.044 0.062 0.340 1.00 97.62 206 PHE A CA 1
ATOM 1568 C C . PHE A 1 206 ? 1.532 0.302 0.121 1.00 97.62 206 PHE A C 1
ATOM 1570 O O . PHE A 1 206 ? 1.951 1.426 -0.148 1.00 97.62 206 PHE A O 1
ATOM 1577 N N . PHE A 1 207 ? 2.313 -0.770 0.152 1.00 96.38 207 PHE A N 1
ATOM 1578 C CA . PHE A 1 207 ? 3.737 -0.749 -0.151 1.00 96.38 207 PHE A CA 1
ATOM 1579 C C . PHE A 1 207 ? 4.003 -1.560 -1.414 1.00 96.38 207 PHE A C 1
ATOM 1581 O O . PHE A 1 207 ? 3.707 -2.755 -1.462 1.00 96.38 207 PHE A O 1
ATOM 1588 N N . VAL A 1 208 ? 4.598 -0.941 -2.430 1.00 94.56 208 VAL A N 1
ATOM 1589 C CA . VAL A 1 208 ? 5.143 -1.661 -3.583 1.00 94.56 208 VAL A CA 1
ATOM 1590 C C . VAL A 1 208 ? 6.599 -1.997 -3.301 1.00 94.56 208 VAL A C 1
ATOM 1592 O O . VAL A 1 208 ? 7.371 -1.155 -2.842 1.00 94.56 208 VAL A O 1
ATOM 1595 N N . CYS A 1 209 ? 6.970 -3.249 -3.563 1.00 90.69 209 CYS A N 1
ATOM 1596 C CA . CYS A 1 209 ? 8.310 -3.754 -3.315 1.00 90.69 209 CYS A CA 1
ATOM 1597 C C . CYS A 1 209 ? 8.784 -4.645 -4.475 1.00 90.69 209 CYS A C 1
ATOM 1599 O O . CYS A 1 209 ? 8.089 -5.555 -4.933 1.00 90.69 209 CYS A O 1
ATOM 1601 N N . HIS A 1 210 ? 9.982 -4.374 -4.985 1.00 85.75 210 HIS A N 1
ATOM 1602 C CA . HIS A 1 210 ? 10.651 -5.176 -6.003 1.00 85.75 210 HIS A CA 1
ATOM 1603 C C . HIS A 1 210 ? 11.313 -6.418 -5.395 1.00 85.75 210 HIS A C 1
ATOM 1605 O O . HIS A 1 210 ? 11.961 -6.346 -4.354 1.00 85.75 210 HIS A O 1
ATOM 1611 N N . VAL A 1 211 ? 11.167 -7.561 -6.069 1.00 78.12 211 VAL A N 1
ATOM 1612 C CA . VAL A 1 211 ? 11.955 -8.766 -5.775 1.00 78.12 211 VAL A CA 1
ATOM 1613 C C . VAL A 1 211 ? 13.253 -8.688 -6.574 1.00 78.12 211 VAL A C 1
ATOM 1615 O O . VAL A 1 211 ? 13.234 -8.534 -7.793 1.00 78.12 211 VAL A O 1
ATOM 1618 N N . ASN A 1 212 ? 14.384 -8.783 -5.888 1.00 65.00 212 ASN A N 1
ATOM 1619 C CA . ASN A 1 212 ? 15.708 -8.914 -6.480 1.00 65.00 212 ASN A CA 1
ATOM 1620 C C . ASN A 1 212 ? 16.033 -10.397 -6.757 1.00 65.00 212 ASN A C 1
ATOM 1622 O O . ASN A 1 212 ? 15.659 -11.278 -5.983 1.00 65.00 212 ASN A O 1
ATOM 1626 N N . LYS A 1 213 ? 16.723 -10.664 -7.879 1.00 52.94 213 LYS A N 1
ATOM 1627 C CA . LYS A 1 213 ? 16.972 -12.008 -8.451 1.00 52.94 213 LYS A CA 1
ATOM 1628 C C . LYS A 1 213 ? 17.713 -12.987 -7.528 1.00 52.94 213 LYS A C 1
ATOM 1630 O O . LYS A 1 213 ? 17.682 -14.183 -7.782 1.00 52.94 213 LYS A O 1
ATOM 1635 N N . GLU A 1 214 ? 18.333 -12.508 -6.453 1.00 47.94 214 GLU A N 1
ATOM 1636 C CA . GLU A 1 214 ? 19.046 -13.353 -5.487 1.00 47.94 214 GLU A CA 1
ATOM 1637 C C . GLU A 1 214 ? 18.195 -13.775 -4.279 1.00 47.94 214 GLU A C 1
ATOM 1639 O O . GLU A 1 214 ? 18.683 -14.484 -3.407 1.00 47.94 214 GLU A O 1
ATOM 1644 N N . GLY A 1 215 ? 16.926 -13.354 -4.180 1.00 46.41 215 GLY A N 1
ATOM 1645 C CA . GLY A 1 215 ? 16.028 -13.762 -3.087 1.00 46.41 215 GLY A CA 1
ATOM 1646 C C . GLY A 1 215 ? 16.478 -13.350 -1.673 1.00 46.41 215 GLY A C 1
ATOM 1647 O O . GLY A 1 215 ? 15.771 -13.625 -0.702 1.00 46.41 215 GLY A O 1
ATOM 1648 N N . GLY A 1 216 ? 17.619 -12.674 -1.549 1.00 41.62 216 GLY A N 1
ATOM 1649 C CA . GLY A 1 216 ? 18.244 -12.270 -0.306 1.00 41.62 216 GLY A CA 1
ATOM 1650 C C . GLY A 1 216 ? 18.333 -10.752 -0.187 1.00 41.62 216 GLY A C 1
ATOM 1651 O O . GLY A 1 216 ? 18.686 -10.039 -1.119 1.00 41.62 216 GLY A O 1
ATOM 1652 N N . ILE A 1 217 ? 18.077 -10.270 1.026 1.00 39.97 217 ILE A N 1
ATOM 1653 C CA . ILE A 1 217 ? 18.627 -9.022 1.576 1.00 39.97 217 ILE A CA 1
ATOM 1654 C C . ILE A 1 217 ? 17.847 -7.715 1.287 1.00 39.97 217 ILE A C 1
ATOM 1656 O O . ILE A 1 217 ? 18.078 -6.736 1.975 1.00 39.97 217 ILE A O 1
ATOM 1660 N N . ALA A 1 218 ? 16.824 -7.645 0.429 1.00 52.59 218 ALA A N 1
ATOM 1661 C CA . ALA A 1 218 ? 15.951 -6.440 0.401 1.00 52.59 218 ALA A CA 1
ATOM 1662 C C . ALA A 1 218 ? 14.558 -6.663 -0.215 1.00 52.59 218 ALA A C 1
ATOM 1664 O O . ALA A 1 218 ? 13.900 -5.722 -0.657 1.00 52.59 218 ALA A O 1
ATOM 1665 N N . GLY A 1 219 ? 14.120 -7.920 -0.289 1.00 62.72 219 GLY A N 1
ATOM 1666 C CA . GLY A 1 219 ? 12.850 -8.277 -0.912 1.00 62.72 219 GLY A CA 1
ATOM 1667 C C . GLY A 1 219 ? 11.635 -8.107 0.014 1.00 62.72 219 GLY A C 1
ATOM 1668 O O . GLY A 1 219 ? 11.781 -7.832 1.208 1.00 62.72 219 GLY A O 1
ATOM 1669 N N . PRO A 1 220 ? 10.422 -8.372 -0.503 1.00 59.44 220 PRO A N 1
ATOM 1670 C CA . PRO A 1 220 ? 9.168 -8.309 0.253 1.00 59.44 220 PRO A CA 1
ATOM 1671 C C . PRO A 1 220 ? 9.182 -9.133 1.551 1.00 59.44 220 PRO A C 1
ATOM 1673 O O . PRO A 1 220 ? 8.592 -8.708 2.541 1.00 59.44 220 PRO A O 1
ATOM 1676 N N . LYS A 1 221 ? 9.950 -10.238 1.584 1.00 74.50 221 LYS A N 1
ATOM 1677 C CA . LYS A 1 221 ? 10.166 -11.099 2.765 1.00 74.50 221 LYS A CA 1
ATOM 1678 C C . LYS A 1 221 ? 10.559 -10.329 4.022 1.00 74.50 221 LYS A C 1
ATOM 1680 O O . LYS A 1 221 ? 10.157 -10.670 5.127 1.00 74.50 221 LYS A O 1
ATOM 1685 N N . THR A 1 222 ? 11.323 -9.255 3.853 1.00 77.69 222 THR A N 1
ATOM 1686 C CA . THR A 1 222 ? 11.768 -8.395 4.951 1.00 77.69 222 THR A CA 1
ATOM 1687 C C . THR A 1 222 ? 10.606 -7.718 5.677 1.00 77.69 222 THR A C 1
ATOM 1689 O O . THR A 1 222 ? 10.698 -7.487 6.884 1.00 77.69 222 THR A O 1
ATOM 1692 N N . LEU A 1 223 ? 9.533 -7.410 4.946 1.00 84.56 223 LEU A N 1
ATOM 1693 C CA . LEU A 1 223 ? 8.382 -6.637 5.408 1.00 84.56 223 LEU A CA 1
ATOM 1694 C C . LEU A 1 223 ? 7.165 -7.511 5.730 1.00 84.56 223 LEU A C 1
ATOM 1696 O O . LEU A 1 223 ? 6.213 -7.017 6.328 1.00 84.56 223 LEU A O 1
ATOM 1700 N N . GLU A 1 224 ? 7.193 -8.804 5.388 1.00 84.81 224 GLU A N 1
ATOM 1701 C CA . GLU A 1 224 ? 6.068 -9.732 5.566 1.00 84.81 224 GLU A CA 1
ATOM 1702 C C . GLU A 1 224 ? 5.506 -9.740 6.985 1.00 84.81 224 GLU A C 1
ATOM 1704 O O . GLU A 1 224 ? 4.296 -9.835 7.174 1.00 84.81 224 GLU A O 1
ATOM 1709 N N . HIS A 1 225 ? 6.360 -9.633 8.002 1.00 83.25 225 HIS A N 1
ATOM 1710 C CA . HIS A 1 225 ? 5.921 -9.641 9.396 1.00 83.25 225 HIS A CA 1
ATOM 1711 C C . HIS A 1 225 ? 5.307 -8.313 9.848 1.00 83.25 225 HIS A C 1
ATOM 1713 O O . HIS A 1 225 ? 4.495 -8.321 10.773 1.00 83.25 225 HIS A O 1
ATOM 1719 N N . ILE A 1 226 ? 5.653 -7.212 9.179 1.00 85.56 226 ILE A N 1
ATOM 1720 C CA . ILE A 1 226 ? 5.233 -5.851 9.532 1.00 85.56 226 ILE A CA 1
ATOM 1721 C C . ILE A 1 226 ? 3.835 -5.571 8.996 1.00 85.56 226 ILE A C 1
ATOM 1723 O O . ILE A 1 226 ? 3.019 -4.994 9.705 1.00 85.56 226 ILE A O 1
ATOM 1727 N N . VAL A 1 227 ? 3.552 -6.015 7.770 1.00 91.69 227 VAL A N 1
ATOM 1728 C CA . VAL A 1 227 ? 2.272 -5.736 7.111 1.00 91.69 227 VAL A CA 1
ATOM 1729 C C . VAL A 1 227 ? 1.192 -6.763 7.444 1.00 91.69 227 VAL A C 1
ATOM 1731 O O . VAL A 1 227 ? 1.490 -7.896 7.826 1.00 91.69 227 VAL A O 1
ATOM 1734 N N . ASP A 1 228 ? -0.075 -6.417 7.251 1.00 93.69 228 ASP A N 1
ATOM 1735 C CA . ASP A 1 228 ? -1.197 -7.324 7.513 1.00 93.69 228 ASP A CA 1
ATOM 1736 C C . ASP A 1 228 ? -1.470 -8.285 6.358 1.00 93.69 228 ASP A C 1
ATOM 1738 O O . ASP A 1 228 ? -1.809 -9.449 6.590 1.00 93.69 228 ASP A O 1
ATOM 1742 N N . THR A 1 229 ? -1.300 -7.805 5.125 1.00 94.44 229 THR A N 1
ATOM 1743 C CA . THR A 1 229 ? -1.507 -8.585 3.901 1.00 94.44 229 THR A CA 1
ATOM 1744 C C . THR A 1 229 ? -0.272 -8.535 3.008 1.00 94.44 229 THR A C 1
ATOM 1746 O O . THR A 1 229 ? 0.297 -7.468 2.790 1.00 94.44 229 THR A O 1
ATOM 1749 N N . VAL A 1 230 ? 0.136 -9.680 2.464 1.00 94.00 230 VAL A N 1
ATOM 1750 C CA . VAL A 1 230 ? 1.259 -9.813 1.526 1.00 94.00 230 VAL A CA 1
ATOM 1751 C C . VAL A 1 230 ? 0.756 -10.469 0.255 1.00 94.00 230 VAL A C 1
ATOM 1753 O O . VAL A 1 230 ? 0.278 -11.605 0.283 1.00 94.00 230 VAL A O 1
ATOM 1756 N N . LEU A 1 231 ? 0.911 -9.758 -0.857 1.00 93.81 231 LEU A N 1
ATOM 1757 C CA . LEU A 1 231 ? 0.547 -10.200 -2.192 1.00 93.81 231 LEU A CA 1
ATOM 1758 C C . LEU A 1 231 ? 1.793 -10.265 -3.080 1.00 93.81 231 LEU A C 1
ATOM 1760 O O . LEU A 1 231 ? 2.621 -9.356 -3.066 1.00 93.81 231 LEU A O 1
ATOM 1764 N N . TYR A 1 232 ? 1.903 -11.309 -3.894 1.00 92.00 232 TYR A N 1
ATOM 1765 C CA . TYR A 1 232 ? 2.936 -11.443 -4.917 1.00 92.00 232 TYR A CA 1
ATOM 1766 C C . TYR A 1 232 ? 2.322 -11.362 -6.304 1.00 92.00 232 TYR A C 1
ATOM 1768 O O . TYR A 1 232 ? 1.417 -12.128 -6.633 1.00 92.00 232 TYR A O 1
ATOM 1776 N N . PHE A 1 233 ? 2.829 -10.443 -7.117 1.00 91.00 233 PHE A N 1
ATOM 1777 C CA . PHE A 1 233 ? 2.428 -10.272 -8.501 1.00 91.00 233 PHE A CA 1
ATOM 1778 C C . PHE A 1 233 ? 3.496 -10.856 -9.421 1.00 91.00 233 PHE A C 1
ATOM 1780 O O . PHE A 1 233 ? 4.637 -10.393 -9.440 1.00 91.00 233 PHE A O 1
ATOM 1787 N N . ASP A 1 234 ? 3.109 -11.896 -10.152 1.00 86.00 234 ASP A N 1
ATOM 1788 C CA . ASP A 1 234 ? 3.996 -12.723 -10.961 1.00 86.00 234 ASP A CA 1
ATOM 1789 C C . ASP A 1 234 ? 3.546 -12.723 -12.428 1.00 86.00 234 ASP A C 1
ATOM 1791 O O . ASP A 1 234 ? 2.348 -12.719 -12.743 1.00 86.00 234 ASP A O 1
ATOM 1795 N N . SER A 1 235 ? 4.510 -12.741 -13.343 1.00 76.62 235 SER A N 1
ATOM 1796 C CA . SER A 1 235 ? 4.267 -13.082 -14.738 1.00 76.62 235 SER A CA 1
ATOM 1797 C C . SER A 1 235 ? 4.124 -14.591 -14.814 1.00 76.62 235 SER A C 1
ATOM 1799 O O . SER A 1 235 ? 5.110 -15.311 -14.716 1.00 76.62 235 SER A O 1
ATOM 1801 N N . GLY A 1 236 ? 2.890 -15.090 -14.930 1.00 67.12 236 GLY A N 1
ATOM 1802 C CA . GLY A 1 236 ? 2.649 -16.529 -14.970 1.00 67.12 236 GLY A CA 1
ATOM 1803 C C . GLY A 1 236 ? 3.490 -17.224 -16.051 1.00 67.12 236 GLY A C 1
ATOM 1804 O O . GLY A 1 236 ? 3.915 -16.606 -17.019 1.00 67.12 236 GLY A O 1
ATOM 1805 N N . LYS A 1 237 ? 3.677 -18.546 -15.930 1.00 64.44 237 LYS A N 1
ATOM 1806 C CA . LYS A 1 237 ? 4.491 -19.362 -16.863 1.00 64.44 237 LYS A CA 1
ATOM 1807 C C . LYS A 1 237 ? 4.053 -19.306 -18.341 1.00 64.44 237 LYS A C 1
ATOM 1809 O O . LYS A 1 237 ? 4.734 -19.862 -19.193 1.00 64.44 237 LYS A O 1
ATOM 1814 N N . ARG A 1 238 ? 2.892 -18.716 -18.639 1.00 62.53 238 ARG A N 1
ATOM 1815 C CA . ARG A 1 238 ? 2.386 -18.452 -19.991 1.00 62.53 238 ARG A CA 1
ATOM 1816 C C . ARG A 1 238 ? 2.275 -16.937 -20.151 1.00 62.53 238 ARG A C 1
ATOM 1818 O O . ARG A 1 238 ? 1.598 -16.306 -19.340 1.00 62.53 238 ARG A O 1
ATOM 1825 N N . ASP A 1 239 ? 2.875 -16.385 -21.204 1.00 62.22 239 ASP A N 1
ATOM 1826 C CA . ASP A 1 239 ? 3.055 -14.936 -21.420 1.00 62.22 239 ASP A CA 1
ATOM 1827 C C . ASP A 1 239 ? 1.768 -14.090 -21.433 1.00 62.22 239 ASP A C 1
ATOM 1829 O O . ASP A 1 239 ? 1.835 -12.863 -21.363 1.00 62.22 239 ASP A O 1
ATOM 1833 N N . SER A 1 240 ? 0.588 -14.712 -21.477 1.00 73.44 240 SER A N 1
ATOM 1834 C CA . SER A 1 240 ? -0.699 -14.024 -21.589 1.00 73.44 240 SER A CA 1
ATOM 1835 C C . SER A 1 240 ? -1.323 -13.576 -20.263 1.00 73.44 240 SER A C 1
ATOM 1837 O O . SER A 1 240 ? -2.222 -12.739 -20.290 1.00 73.44 240 SER A O 1
ATOM 1839 N N . TYR A 1 241 ? -0.898 -14.106 -19.108 1.00 81.81 241 TYR A N 1
ATOM 1840 C CA . TYR A 1 241 ? -1.539 -13.796 -17.822 1.00 81.81 241 TYR A CA 1
ATOM 1841 C C . TYR A 1 241 ? -0.543 -13.374 -16.739 1.00 81.81 241 TYR A C 1
ATOM 1843 O O . TYR A 1 241 ? 0.566 -13.900 -16.622 1.00 81.81 241 TYR A O 1
ATOM 1851 N N . ARG A 1 242 ? -0.970 -12.425 -15.901 1.00 87.19 242 ARG A N 1
ATOM 1852 C CA . ARG A 1 242 ? -0.307 -12.071 -14.641 1.00 87.19 242 ARG A CA 1
ATOM 1853 C C . ARG A 1 242 ? -1.119 -12.637 -13.482 1.00 87.19 242 ARG A C 1
ATOM 1855 O O . ARG A 1 242 ? -2.345 -12.570 -13.511 1.00 87.19 242 ARG A O 1
ATOM 1862 N N . ILE A 1 243 ? -0.450 -13.213 -12.488 1.00 89.81 243 ILE A N 1
ATOM 1863 C CA . ILE A 1 243 ? -1.092 -13.870 -11.345 1.00 89.81 243 ILE A CA 1
ATOM 1864 C C . ILE A 1 243 ? -0.781 -13.062 -10.089 1.00 89.81 243 ILE A C 1
ATOM 1866 O O . ILE A 1 243 ? 0.383 -12.817 -9.783 1.00 89.81 243 ILE A O 1
ATOM 1870 N N . LEU A 1 244 ? -1.823 -12.680 -9.353 1.00 91.25 244 LEU A N 1
ATOM 1871 C CA . LEU A 1 244 ? -1.710 -12.111 -8.015 1.00 91.25 244 LEU A CA 1
ATOM 1872 C C . LEU A 1 244 ? -1.963 -13.225 -6.993 1.00 91.25 244 LEU A C 1
AT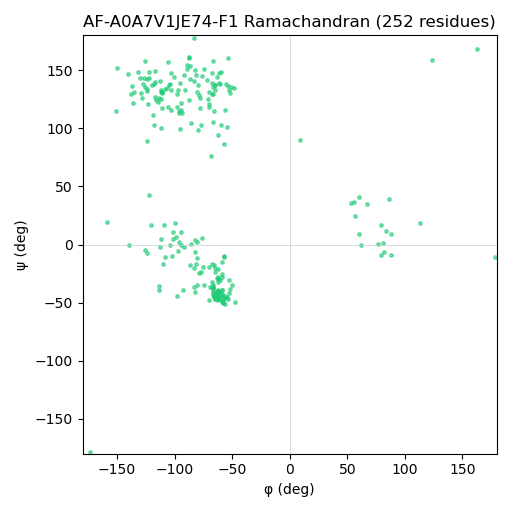OM 1874 O O . LEU A 1 244 ? -3.031 -13.831 -6.996 1.00 91.25 244 LEU A O 1
ATOM 1878 N N . ARG A 1 245 ? -0.971 -13.535 -6.158 1.00 90.88 245 ARG A N 1
ATOM 1879 C CA . ARG A 1 245 ? -1.050 -14.582 -5.130 1.00 90.88 245 ARG A CA 1
ATOM 1880 C C . ARG A 1 245 ? -1.060 -13.954 -3.749 1.00 90.88 245 ARG A C 1
ATOM 1882 O O . ARG A 1 245 ? -0.190 -13.142 -3.451 1.00 90.88 245 ARG A O 1
ATOM 1889 N N . CYS A 1 246 ? -1.997 -14.366 -2.906 1.00 91.81 246 CYS A N 1
ATOM 1890 C CA . CYS A 1 246 ? -1.967 -14.039 -1.490 1.00 91.81 246 CYS A CA 1
ATOM 1891 C C . CYS A 1 246 ? -1.004 -14.987 -0.763 1.00 91.81 246 CYS A C 1
ATOM 1893 O O . CYS A 1 246 ? -1.052 -16.195 -0.967 1.00 91.81 246 CYS A O 1
ATOM 1895 N N . TYR A 1 247 ? -0.106 -14.434 0.049 1.00 89.06 247 TYR A N 1
ATOM 1896 C CA . TYR A 1 247 ? 0.841 -15.205 0.863 1.00 89.06 247 TYR A CA 1
ATOM 1897 C C . TYR A 1 247 ? 0.566 -15.048 2.361 1.00 89.06 247 TYR A C 1
ATOM 1899 O O . TYR A 1 247 ? 0.692 -15.995 3.131 1.00 89.06 247 TYR A O 1
ATOM 1907 N N . LYS A 1 248 ? 0.143 -13.851 2.774 1.00 90.31 248 LYS A N 1
ATOM 1908 C CA . LYS A 1 248 ? -0.279 -13.539 4.141 1.00 90.31 248 LYS A CA 1
ATOM 1909 C C . LYS A 1 248 ? -1.533 -12.687 4.070 1.00 90.31 248 LYS A C 1
ATOM 1911 O O . LYS A 1 248 ? -1.564 -11.743 3.288 1.00 90.31 248 LYS A O 1
ATOM 1916 N N . ASN A 1 249 ? -2.522 -12.974 4.908 1.00 90.19 249 ASN A N 1
ATOM 1917 C CA . ASN A 1 249 ? -3.698 -12.130 5.066 1.00 90.19 249 ASN A CA 1
ATOM 1918 C C . ASN A 1 249 ? -4.240 -12.267 6.490 1.00 90.19 249 ASN A C 1
ATOM 1920 O O . ASN A 1 249 ? -4.678 -13.339 6.892 1.00 90.19 249 ASN A O 1
ATOM 1924 N N . ARG A 1 250 ? -4.191 -11.188 7.276 1.00 86.88 250 ARG A N 1
ATOM 1925 C CA . ARG A 1 250 ? -4.783 -11.158 8.626 1.00 86.88 250 ARG A CA 1
ATOM 1926 C C . ARG A 1 250 ? -6.294 -10.913 8.629 1.00 86.88 250 ARG A C 1
ATOM 1928 O O . ARG A 1 250 ? -6.929 -11.074 9.665 1.00 86.88 250 ARG A O 1
ATOM 1935 N N . PHE A 1 251 ? -6.868 -10.532 7.492 1.00 80.44 251 PHE A N 1
ATOM 1936 C CA . PHE A 1 251 ? -8.274 -10.162 7.340 1.00 80.44 251 PHE A CA 1
ATOM 1937 C C . PHE A 1 251 ? -9.083 -11.161 6.498 1.00 80.44 251 PHE A C 1
ATOM 1939 O O . PHE A 1 251 ? -10.257 -10.903 6.229 1.00 80.44 251 PHE A O 1
ATOM 1946 N N . GLY A 1 252 ? -8.500 -12.284 6.076 1.00 77.69 252 GLY A N 1
ATOM 1947 C CA . GLY A 1 252 ? -9.146 -13.293 5.237 1.00 77.69 252 GLY A CA 1
ATOM 1948 C C . GLY A 1 252 ? -8.283 -14.540 5.055 1.00 77.69 252 GLY A C 1
ATOM 1949 O O . GLY A 1 252 ? -7.196 -14.632 5.614 1.00 77.69 252 GLY A O 1
ATOM 1950 N N . SER A 1 253 ? -8.772 -15.509 4.280 1.00 66.69 253 SER A N 1
ATOM 1951 C CA . SER A 1 253 ? -8.012 -16.720 3.950 1.00 66.69 253 SER A CA 1
ATOM 1952 C C . SER A 1 253 ? -6.807 -16.411 3.057 1.00 66.69 253 SER A C 1
ATOM 1954 O O . SER A 1 253 ? -6.873 -15.510 2.216 1.00 66.69 253 SER A O 1
ATOM 1956 N N . THR A 1 254 ? -5.735 -17.186 3.227 1.00 60.59 254 THR A N 1
ATOM 1957 C CA . THR A 1 254 ? -4.571 -17.234 2.326 1.00 60.59 254 THR A CA 1
ATOM 1958 C C . THR A 1 254 ? -4.811 -18.168 1.156 1.00 60.59 254 THR A C 1
ATOM 1960 O O . THR A 1 254 ? -5.313 -19.284 1.425 1.00 60.59 254 THR A O 1
#

Foldseek 3Di:
DWAFQPPGDDDPDDDQADPPPRDGPRIDDDDDDPPPPPDDPPPPPDPPPDDADPVRCPPPDDFDFQDLVPQQVCVLQANHDGFLAEEEEEEAPPLQPLVVVLSSLLSSLVVVFAEEEEEADDQQVVSVVSNVVVVRDRPRYHYDYDQELVVVLCCLQPVLGQEYEYHALQRHDYPPDPDDGQFLVVSQVSLQVNSVSRNVSSHYYYHYFHDDPVNDTHGCVSCVVVGQWYWYWYCPPDNPDIDIDTDHHNNHDD

Nearest PDB structures (foldseek):
  8rxc-assembly1_F  TM=9.404E-01  e=2.543E-19  Streptococcus pneumoniae
  7dxq-assembly1_B  TM=8.188E-01  e=1.842E-11  Synechococcus elongatus PCC 7942 = FACHB-805
  7v3x-assembly1_D  TM=7.846E-01  e=2.338E-10  Synechococcus elongatus PCC 7942 = FACHB-805
  8wv8-assembly1_B  TM=7.837E-01  e=3.608E-10  Synechococcus elongatus PCC 7942 = FACHB-805
  3io5-assembly1_B  TM=7.049E-01  e=3.100E-07  Tequatrovirus T4